Protein AF-A0A9E4J246-F1 (afdb_monomer)

Secondary structure (DSSP, 8-state):
--PPPGGGG---GGGSS--EE-SS---STTT-----TTTSSPPP---PPPPPHHHHHHHHHT-SSPEEE----GGGHHHHHHHHHHHHHHT--EEEEEE-PPPTT---GGGG--TTGGG--TTEEEEEE-HHHHHHHHHHHHHHHHTTPPPP--SPSSTTTTPEEEEEE-TTTTS-HHHHHHHHHHHHHTT--EEEEEE----HHHHHHHHHHHTTT-TTHHHHHHHS--PPP-HHHHHHHHHHTT-B---PPPPPPS---HHHHHHHHHHHHHHHHHHH-SS-HHHHHHHHHHHHHHT--HHHHHHTTGGGG-TT--HHHHHHHHHHHHHH---

Foldseek 3Di:
DDDPDPVVQDDALLQQFAPAEDPDADDQDPQAWFADSNPLATPDPDDDDDDDLVVLLVSLLVDQFEYEDEEHHLVCVVSVVSNQVSCVVSLHAYEYEFEQDAPDVHQASLVSPPPCPVVGDPRYAYEYTDPVVLQLVQLVVVVCVVVVHDDDLSHDFQRQAAHEYEQEFQAPGSLDLVSQQVSLLSCVRNNHQAYEYGYHPDDPVRQVVVCVSCCVSPVCSNCSSPPNDPDGRDVPSNVVSNVVSVHHHHDQGRHGDDDDDPQLRVLQVLLRVLSVVLVVDPPDSSLSSQVSSCSSPPSDSLLVCVVVVNLVVPPSNDPVNSVSSVVVCVVVVDD

Mean predicted aligned error: 10.57 Å

Sequence (335 aa):
MTTPGLREHVAEPANLWIRHSFSRWPVSGDDEVWCDLAAGGLPPSTAGSLPAAANAAEGVRSVTDVVYVPPLAADCMHLFRSIGEAAAEAGVPLLIQIVGTIPAGGSSLRELAAPGLADLPSNQVVAVDLLDTLVRHAAALREELRERRQPSLPFEPAPLQGVTVVWPLVSDWTDQPGLLEPAMARLAAAGTRRVVPRALQLDARERRLLAERLQSAWPEAFDALFHGDDSRPDHSAFWCAAEAAGLEHRLPRPLPALPLPSRLRRSRELAGHLIELGDAAATHGDVYYRAARFLDRNEVDIDAAAREGNLGVLPWLEDPARVAVEAWLAKHGGE

Radius of gyration: 20.69 Å; Cα contacts (8 Å, |Δi|>4): 520; chains: 1; bounding box: 50×44×59 Å

Structure (mmCIF, N/CA/C/O backbone):
data_AF-A0A9E4J246-F1
#
_entry.id   AF-A0A9E4J246-F1
#
loop_
_atom_site.group_PDB
_atom_site.id
_atom_site.type_symbol
_atom_site.label_atom_id
_atom_site.label_alt_id
_atom_site.label_comp_id
_atom_site.label_asym_id
_atom_site.label_entity_id
_atom_site.label_seq_id
_atom_site.pdbx_PDB_ins_code
_atom_site.Cartn_x
_atom_site.Cartn_y
_atom_site.Cartn_z
_atom_site.occupancy
_atom_site.B_iso_or_equiv
_atom_site.auth_seq_id
_atom_site.auth_comp_id
_atom_site.auth_asym_id
_atom_site.auth_atom_id
_atom_site.pdbx_PDB_model_num
ATOM 1 N N . MET A 1 1 ? -5.836 21.445 -23.776 1.00 27.86 1 MET A N 1
ATOM 2 C CA . MET A 1 1 ? -4.684 20.672 -23.271 1.00 27.86 1 MET A CA 1
ATOM 3 C C . MET A 1 1 ? -4.691 20.810 -21.761 1.00 27.86 1 MET A C 1
ATOM 5 O O . MET A 1 1 ? -4.282 21.841 -21.253 1.00 27.86 1 MET A O 1
ATOM 9 N N . THR A 1 2 ? -5.302 19.859 -21.061 1.00 26.84 2 THR A N 1
ATOM 10 C CA . THR A 1 2 ? -5.347 19.829 -19.595 1.00 26.84 2 THR A CA 1
ATOM 11 C C . THR A 1 2 ? -4.026 19.276 -19.085 1.00 26.84 2 THR A C 1
ATOM 13 O O . THR A 1 2 ? -3.690 18.127 -19.357 1.00 26.84 2 THR A O 1
ATOM 16 N N . THR A 1 3 ? -3.264 20.119 -18.400 1.00 24.48 3 THR A N 1
ATOM 17 C CA . THR A 1 3 ? -2.077 19.740 -17.634 1.00 24.48 3 THR A CA 1
ATOM 18 C C . THR A 1 3 ? -2.468 18.635 -16.641 1.00 24.48 3 THR A C 1
ATOM 20 O O . THR A 1 3 ? -3.477 18.811 -15.950 1.00 24.48 3 THR A O 1
ATOM 23 N N . PRO A 1 4 ? -1.740 17.506 -16.557 1.00 29.09 4 PRO A N 1
ATOM 24 C CA . PRO A 1 4 ? -1.983 16.517 -15.515 1.00 29.09 4 PRO A CA 1
ATOM 25 C C . PRO A 1 4 ? -1.795 17.196 -14.156 1.00 29.09 4 PRO A C 1
ATOM 27 O O . PRO A 1 4 ? -0.793 17.873 -13.917 1.00 29.09 4 PRO A O 1
ATOM 30 N N . GLY A 1 5 ? -2.808 17.111 -13.297 1.00 26.98 5 GLY A N 1
ATOM 31 C CA . GLY A 1 5 ? -2.776 17.740 -11.983 1.00 26.98 5 GLY A CA 1
ATOM 32 C C . GLY A 1 5 ? -1.753 17.061 -11.074 1.00 26.98 5 GLY A C 1
ATOM 33 O O . GLY A 1 5 ? -1.607 15.843 -11.092 1.00 26.98 5 GLY A O 1
ATOM 34 N N . LEU A 1 6 ? -1.107 17.854 -10.217 1.00 33.69 6 LEU A N 1
ATOM 35 C CA . LEU A 1 6 ? -0.111 17.495 -9.192 1.00 33.69 6 LEU A CA 1
ATOM 36 C C . LEU A 1 6 ? -0.408 16.270 -8.287 1.00 33.69 6 LEU A C 1
ATOM 38 O O . LEU A 1 6 ? 0.462 15.888 -7.505 1.00 33.69 6 LEU A O 1
ATOM 42 N N . ARG A 1 7 ? -1.583 15.631 -8.388 1.00 33.16 7 ARG A N 1
ATOM 43 C CA . ARG A 1 7 ? -1.875 14.318 -7.780 1.00 33.16 7 ARG A CA 1
ATOM 44 C C . ARG A 1 7 ? -0.985 13.196 -8.338 1.00 33.16 7 ARG A C 1
ATOM 46 O O . ARG A 1 7 ? -0.794 12.188 -7.675 1.00 33.16 7 ARG A O 1
ATOM 53 N N . GLU A 1 8 ? -0.386 13.380 -9.515 1.00 36.84 8 GLU A N 1
ATOM 54 C CA . GLU A 1 8 ? 0.470 12.382 -10.178 1.00 36.84 8 GLU A CA 1
ATOM 55 C C . GLU A 1 8 ? 1.927 12.326 -9.666 1.00 36.84 8 GLU A C 1
ATOM 57 O O . GLU A 1 8 ? 2.705 11.494 -10.135 1.00 36.84 8 GLU A O 1
ATOM 62 N N . HIS A 1 9 ? 2.303 13.177 -8.702 1.00 34.44 9 HIS A N 1
ATOM 63 C CA . HIS A 1 9 ? 3.696 13.370 -8.269 1.00 34.44 9 HIS A CA 1
ATOM 64 C C . HIS A 1 9 ? 4.013 12.916 -6.836 1.00 34.44 9 HIS A C 1
ATOM 66 O O . HIS A 1 9 ? 5.081 13.253 -6.328 1.00 34.44 9 HIS A O 1
ATOM 72 N N . VAL A 1 10 ? 3.125 12.175 -6.166 1.00 34.19 10 VAL A N 1
ATOM 73 C CA . VAL A 1 10 ? 3.389 11.714 -4.794 1.00 34.19 10 VAL A CA 1
ATOM 74 C C . VAL A 1 10 ? 3.943 10.290 -4.796 1.00 34.19 10 VAL A C 1
ATOM 76 O O . VAL A 1 10 ? 3.354 9.361 -5.347 1.00 34.19 10 VAL A O 1
ATOM 79 N N . ALA A 1 11 ? 5.117 10.179 -4.184 1.00 37.66 11 ALA A N 1
ATOM 80 C CA . ALA A 1 11 ? 5.776 8.969 -3.739 1.00 37.66 11 ALA A CA 1
ATOM 81 C C . ALA A 1 11 ? 4.873 8.178 -2.787 1.00 37.66 11 ALA A C 1
ATOM 83 O O . ALA A 1 11 ? 4.838 8.460 -1.596 1.00 37.66 11 ALA A O 1
ATOM 84 N N . GLU A 1 12 ? 4.128 7.203 -3.294 1.00 52.59 12 GLU A N 1
ATOM 85 C CA . GLU A 1 12 ? 3.483 6.220 -2.427 1.00 52.59 12 GLU A CA 1
ATOM 86 C C . GLU A 1 12 ? 4.000 4.831 -2.809 1.00 52.59 12 GLU A C 1
ATOM 88 O O . GLU A 1 12 ? 3.639 4.341 -3.884 1.00 52.59 12 GLU A O 1
ATOM 93 N N . PRO A 1 13 ? 4.834 4.189 -1.964 1.00 48.41 13 PRO A N 1
ATOM 94 C CA . PRO A 1 13 ? 5.494 2.922 -2.284 1.00 48.41 13 PRO A CA 1
ATOM 95 C C . PRO A 1 13 ? 4.519 1.814 -2.718 1.00 48.41 13 PRO A C 1
ATOM 97 O O . PRO A 1 13 ? 4.868 0.962 -3.533 1.00 48.41 13 PRO A O 1
ATOM 100 N N . ALA A 1 14 ? 3.273 1.850 -2.228 1.00 45.34 14 ALA A N 1
ATOM 101 C CA . ALA A 1 14 ? 2.233 0.873 -2.555 1.00 45.34 14 ALA A CA 1
ATOM 102 C C . ALA A 1 14 ? 1.627 1.040 -3.966 1.00 45.34 14 ALA A C 1
ATOM 104 O O . ALA A 1 14 ? 1.224 0.053 -4.574 1.00 45.34 14 ALA A O 1
ATOM 105 N N . ASN A 1 15 ? 1.612 2.255 -4.531 1.00 52.31 15 ASN A N 1
ATOM 106 C CA . ASN A 1 15 ? 0.992 2.519 -5.841 1.00 52.31 15 ASN A CA 1
ATOM 107 C C . ASN A 1 15 ? 1.905 2.194 -7.030 1.00 52.31 15 ASN A C 1
ATOM 109 O O . ASN A 1 15 ? 1.469 2.263 -8.180 1.00 52.31 15 ASN A O 1
ATOM 113 N N . LEU A 1 16 ? 3.192 1.931 -6.791 1.00 55.88 16 LEU A N 1
ATOM 114 C CA . LEU A 1 16 ? 4.190 2.010 -7.858 1.00 55.88 16 LEU A CA 1
ATOM 115 C C . LEU A 1 16 ? 4.311 0.734 -8.690 1.00 55.88 16 LEU A C 1
ATOM 117 O O . LEU A 1 16 ? 4.631 0.845 -9.869 1.00 55.88 16 LEU A O 1
ATOM 121 N N . TRP A 1 17 ? 3.978 -0.438 -8.138 1.00 64.94 17 TRP A N 1
ATOM 122 C CA . TRP A 1 17 ? 4.065 -1.704 -8.878 1.00 64.94 17 TRP A CA 1
ATOM 123 C C . TRP A 1 17 ? 2.737 -2.454 -9.054 1.00 64.94 17 TRP A C 1
ATOM 125 O O . TRP A 1 17 ? 2.702 -3.455 -9.773 1.00 64.94 17 TRP A O 1
ATOM 135 N N . ILE A 1 18 ? 1.625 -1.979 -8.479 1.00 68.69 18 ILE A N 1
ATOM 136 C CA . ILE A 1 18 ? 0.299 -2.557 -8.740 1.00 68.69 18 ILE A CA 1
ATOM 137 C C . ILE A 1 18 ? -0.166 -2.121 -10.138 1.00 68.69 18 ILE A C 1
ATOM 139 O O . ILE A 1 18 ? -0.795 -1.080 -10.318 1.00 68.69 18 ILE A O 1
ATOM 143 N N . ARG A 1 19 ? 0.182 -2.911 -11.159 1.00 67.19 19 ARG A N 1
ATOM 144 C CA . ARG A 1 19 ? -0.210 -2.654 -12.559 1.00 67.19 19 ARG A CA 1
ATOM 145 C C . ARG A 1 19 ? -1.553 -3.268 -12.916 1.00 67.19 19 ARG A C 1
ATOM 147 O O . ARG A 1 19 ? -2.299 -2.701 -13.712 1.00 67.19 19 ARG A O 1
ATOM 154 N N . HIS A 1 20 ? -1.835 -4.433 -12.347 1.00 72.06 20 HIS A N 1
ATOM 155 C CA . HIS A 1 20 ? -3.021 -5.210 -12.657 1.00 72.06 20 HIS A CA 1
ATOM 156 C C . HIS A 1 20 ? -3.878 -5.311 -11.404 1.00 72.06 20 HIS A C 1
ATOM 158 O O . HIS A 1 20 ? -3.592 -6.081 -10.491 1.00 72.06 20 HIS A O 1
ATOM 164 N N . SER A 1 21 ? -4.920 -4.487 -11.379 1.00 73.19 21 SER A N 1
ATOM 165 C CA . SER A 1 21 ? -5.991 -4.538 -10.392 1.00 73.19 21 SER A CA 1
ATOM 166 C C . SER A 1 21 ? -7.283 -4.944 -11.089 1.00 73.19 21 SER A C 1
ATOM 168 O O . SER A 1 21 ? -7.526 -4.591 -12.251 1.00 73.19 21 SER A O 1
ATOM 170 N N . PHE A 1 22 ? -8.132 -5.679 -10.385 1.00 67.62 22 PHE A N 1
ATOM 171 C CA . PHE A 1 22 ? -9.468 -5.969 -10.869 1.00 67.62 22 PHE A CA 1
ATOM 172 C C . PHE A 1 22 ? -10.327 -4.701 -10.795 1.00 67.62 22 PHE A C 1
ATOM 174 O O . PHE A 1 22 ? -10.732 -4.257 -9.729 1.00 67.62 22 PHE A O 1
ATOM 181 N N . SER A 1 23 ? -10.626 -4.125 -11.963 1.00 55.09 23 SER A N 1
ATOM 182 C CA . SER A 1 23 ? -11.354 -2.848 -12.117 1.00 55.09 23 SER A CA 1
ATOM 183 C C . SER A 1 23 ? -12.758 -2.783 -11.491 1.00 55.09 23 SER A C 1
ATOM 185 O O . SER A 1 23 ? -13.330 -1.697 -11.393 1.00 55.09 23 SER A O 1
ATOM 187 N N . ARG A 1 24 ? -13.345 -3.926 -11.118 1.00 59.38 24 ARG A N 1
ATOM 188 C CA . ARG A 1 24 ? -14.648 -4.038 -10.450 1.00 59.38 24 ARG A CA 1
ATOM 189 C C . ARG A 1 24 ? -14.592 -5.191 -9.466 1.00 59.38 24 ARG A C 1
ATOM 191 O O . ARG A 1 24 ? -14.354 -6.324 -9.879 1.00 59.38 24 ARG A O 1
ATOM 198 N N . TRP A 1 25 ? -14.842 -4.896 -8.199 1.00 60.78 25 TRP A N 1
ATOM 199 C CA . TRP A 1 25 ? -14.776 -5.864 -7.114 1.00 60.78 25 TRP A CA 1
ATOM 200 C C . TRP A 1 25 ? -16.011 -5.726 -6.221 1.00 60.78 25 TRP A C 1
ATOM 202 O O . TRP A 1 25 ? -16.515 -4.609 -6.077 1.00 60.78 25 TRP A O 1
ATOM 212 N N . PRO A 1 26 ? -16.541 -6.822 -5.654 1.00 54.91 26 PRO A N 1
ATOM 213 C CA . PRO A 1 26 ? -17.576 -6.721 -4.636 1.00 54.91 26 PRO A CA 1
ATOM 214 C C . PRO A 1 26 ? -16.969 -6.040 -3.404 1.00 54.91 26 PRO A C 1
ATOM 216 O O . PRO A 1 26 ? -15.890 -6.415 -2.947 1.00 54.91 26 PRO A O 1
ATOM 219 N N . VAL A 1 27 ? -17.646 -5.023 -2.879 1.00 54.69 27 VAL A N 1
ATOM 220 C CA . VAL A 1 27 ? -17.255 -4.415 -1.602 1.00 54.69 27 VAL A CA 1
ATOM 221 C C . VAL A 1 27 ? -17.477 -5.456 -0.498 1.00 54.69 27 VAL A C 1
ATOM 223 O O . VAL A 1 27 ? -18.445 -6.223 -0.558 1.00 54.69 27 VAL A O 1
ATOM 226 N N . SER A 1 28 ? -16.581 -5.522 0.488 1.00 53.94 28 SER A N 1
ATOM 227 C CA . SER A 1 28 ? -16.736 -6.382 1.662 1.00 53.94 28 SER A CA 1
ATOM 228 C C . SER A 1 28 ? -17.842 -5.837 2.575 1.00 53.94 28 SER A C 1
ATOM 230 O O . SER A 1 28 ? -17.591 -5.178 3.568 1.00 53.94 28 SER A O 1
ATOM 232 N N . GLY A 1 29 ? -19.104 -6.068 2.209 1.00 55.56 29 GLY A N 1
ATOM 233 C CA . GLY A 1 29 ? -20.252 -5.479 2.906 1.00 55.56 29 GLY A CA 1
ATOM 234 C C . GLY A 1 29 ? -20.296 -3.946 2.808 1.00 55.56 29 GLY A C 1
ATOM 235 O O . GLY A 1 29 ? -19.296 -3.271 2.591 1.00 55.56 29 GLY A O 1
ATOM 236 N N . ASP A 1 30 ? -21.478 -3.359 2.975 1.00 55.31 30 ASP A N 1
ATOM 237 C CA . ASP A 1 30 ? -21.633 -1.895 2.897 1.00 55.31 30 ASP A CA 1
ATOM 238 C C . ASP A 1 30 ? -21.036 -1.163 4.123 1.00 55.31 30 ASP A C 1
ATOM 240 O O . ASP A 1 30 ? -20.976 0.066 4.157 1.00 55.31 30 ASP A O 1
ATOM 244 N N . ASP A 1 31 ? -20.585 -1.922 5.126 1.00 57.34 31 ASP A N 1
ATOM 245 C CA . ASP A 1 31 ? -20.237 -1.446 6.465 1.00 57.34 31 ASP A CA 1
ATOM 246 C C . ASP A 1 31 ? -18.726 -1.451 6.779 1.00 57.34 31 ASP A C 1
ATOM 248 O O . ASP A 1 31 ? -18.322 -0.857 7.791 1.00 57.34 31 ASP A O 1
ATOM 252 N N . GLU A 1 32 ? -17.881 -2.097 5.966 1.00 64.56 32 GLU A N 1
ATOM 253 C CA . GLU A 1 32 ? -16.429 -2.146 6.189 1.00 64.56 32 GLU A CA 1
ATOM 254 C C . GLU A 1 32 ? -15.698 -1.053 5.403 1.00 64.56 32 GLU A C 1
ATOM 256 O O . GLU A 1 32 ? -15.853 -0.905 4.191 1.00 64.56 32 GLU A O 1
ATOM 261 N N . VAL A 1 33 ? -14.855 -0.290 6.103 1.00 71.12 33 VAL A N 1
ATOM 262 C CA . VAL A 1 33 ? -14.033 0.763 5.502 1.00 71.12 33 VAL A CA 1
ATOM 263 C C . VAL A 1 33 ? -12.593 0.272 5.408 1.00 71.12 33 VAL A C 1
ATOM 265 O O . VAL A 1 33 ? -11.948 0.015 6.425 1.00 71.12 33 VAL A O 1
ATOM 268 N N . TRP A 1 34 ? -12.089 0.165 4.182 1.00 75.94 34 TRP A N 1
ATOM 269 C CA . TRP A 1 34 ? -10.717 -0.232 3.865 1.00 75.94 34 TRP A CA 1
ATOM 270 C C . TRP A 1 34 ? -10.117 0.717 2.817 1.00 75.94 34 TRP A C 1
ATOM 272 O O . TRP A 1 34 ? -10.842 1.426 2.118 1.00 75.94 34 TRP A O 1
ATOM 282 N N . CYS A 1 35 ? -8.791 0.785 2.745 1.00 76.12 35 CYS A N 1
ATOM 283 C CA . CYS A 1 35 ? -8.059 1.616 1.797 1.00 76.12 35 CYS A CA 1
ATOM 284 C C . CYS A 1 35 ? -7.738 0.817 0.537 1.00 76.12 35 CYS A C 1
ATOM 286 O O . CYS A 1 35 ? -7.024 -0.177 0.603 1.00 76.12 35 CYS A O 1
ATOM 288 N N . ASP A 1 36 ? -8.168 1.274 -0.633 1.00 77.06 36 ASP A N 1
ATOM 289 C CA . ASP A 1 36 ? -7.720 0.671 -1.884 1.00 77.06 36 ASP A CA 1
ATOM 290 C C . ASP A 1 36 ? -6.207 0.895 -2.063 1.00 77.06 36 ASP A C 1
ATOM 292 O O . ASP A 1 36 ? -5.736 2.015 -2.287 1.00 77.06 36 ASP A O 1
ATOM 296 N N . LEU A 1 37 ? -5.411 -0.174 -1.946 1.00 75.69 37 LEU A N 1
ATOM 297 C CA . LEU A 1 37 ? -3.957 -0.098 -2.109 1.00 75.69 37 LEU A CA 1
ATOM 298 C C . LEU A 1 37 ? -3.541 0.249 -3.543 1.00 75.69 37 LEU A C 1
ATOM 300 O O . LEU A 1 37 ? -2.458 0.798 -3.730 1.00 75.69 37 LEU A O 1
ATOM 304 N N . ALA A 1 38 ? -4.386 -0.010 -4.542 1.00 74.00 38 ALA A N 1
ATOM 305 C CA . ALA A 1 38 ? -4.141 0.396 -5.920 1.00 74.00 38 ALA A CA 1
ATOM 306 C C . ALA A 1 38 ? -4.565 1.850 -6.184 1.00 74.00 38 ALA A C 1
ATOM 308 O O . ALA A 1 38 ? -3.877 2.560 -6.918 1.00 74.00 38 ALA A O 1
ATOM 309 N N . ALA A 1 39 ? -5.692 2.295 -5.616 1.00 72.88 39 ALA A N 1
ATOM 310 C CA . ALA A 1 39 ? -6.267 3.613 -5.914 1.00 72.88 39 ALA A CA 1
ATOM 311 C C . ALA A 1 39 ? -5.893 4.721 -4.913 1.00 72.88 39 ALA A C 1
ATOM 313 O O . ALA A 1 39 ? -5.909 5.896 -5.265 1.00 72.88 39 ALA A O 1
ATOM 314 N N . GLY A 1 40 ? -5.574 4.376 -3.668 1.00 72.12 40 GLY A N 1
ATOM 315 C CA . GLY A 1 40 ? -5.261 5.323 -2.586 1.00 72.12 40 GLY A CA 1
ATOM 316 C C . GLY A 1 40 ? -6.462 5.872 -1.844 1.00 72.12 40 GLY A C 1
ATOM 317 O O . GLY A 1 40 ? -6.288 6.451 -0.774 1.00 72.12 40 GLY A O 1
ATOM 318 N N . GLY A 1 41 ? -7.661 5.679 -2.380 1.00 76.06 41 GLY A N 1
ATOM 319 C CA . GLY A 1 41 ? -8.914 6.132 -1.789 1.00 76.06 41 GLY A CA 1
ATOM 320 C C . GLY A 1 41 ? -9.656 5.033 -1.038 1.00 76.06 41 GLY A C 1
ATOM 321 O O . GLY A 1 41 ? -9.111 3.967 -0.738 1.00 76.06 41 GLY A O 1
ATOM 322 N N . LEU A 1 42 ? -10.924 5.308 -0.749 1.00 76.50 42 LEU A N 1
ATOM 323 C CA . LEU A 1 42 ? -11.859 4.276 -0.317 1.00 76.50 42 LEU A CA 1
ATOM 324 C C . LEU A 1 42 ? -12.358 3.516 -1.553 1.00 76.50 42 LEU A C 1
ATOM 326 O O . LEU A 1 42 ? -12.347 4.061 -2.662 1.00 76.50 42 LEU A O 1
ATOM 330 N N . PRO A 1 43 ? -12.803 2.257 -1.411 1.00 72.69 43 PRO A N 1
ATOM 331 C CA . PRO A 1 43 ? -13.392 1.541 -2.529 1.00 72.69 43 PRO A CA 1
ATOM 332 C C . PRO A 1 43 ? -14.578 2.325 -3.107 1.00 72.69 43 PRO A C 1
ATOM 334 O O . PRO A 1 43 ? -15.416 2.845 -2.359 1.00 72.69 43 PRO A O 1
ATOM 337 N N . PRO A 1 44 ? -14.704 2.401 -4.441 1.00 61.75 44 PRO A N 1
ATOM 338 C CA . PRO A 1 44 ? -15.847 3.049 -5.049 1.00 61.75 44 PRO A CA 1
ATOM 339 C C . PRO A 1 44 ? -17.129 2.294 -4.675 1.00 61.75 44 PRO A C 1
ATOM 341 O O . PRO A 1 44 ? -17.238 1.086 -4.854 1.00 61.75 44 PRO A O 1
ATOM 344 N N . SER A 1 45 ? -18.149 3.040 -4.243 1.00 55.06 45 SER A N 1
ATOM 345 C CA . SER A 1 45 ? -19.505 2.558 -3.901 1.00 55.06 45 SER A CA 1
ATOM 346 C C . SER A 1 45 ? -20.281 1.936 -5.089 1.00 55.06 45 SER A C 1
ATOM 348 O O . SER A 1 45 ? -21.485 1.693 -5.013 1.00 55.06 45 SER A O 1
ATOM 350 N N . THR A 1 46 ? -19.635 1.697 -6.229 1.00 50.47 46 THR A N 1
ATOM 351 C CA . THR A 1 46 ? -20.289 1.161 -7.421 1.00 50.47 46 THR A CA 1
ATOM 352 C C . THR A 1 46 ? -20.530 -0.337 -7.307 1.00 50.47 46 THR A C 1
ATOM 354 O O . THR A 1 46 ? -19.589 -1.122 -7.382 1.00 50.47 46 THR A O 1
ATOM 357 N N . ALA A 1 47 ? -21.808 -0.721 -7.245 1.00 48.75 47 ALA A N 1
ATOM 358 C CA . ALA A 1 47 ? -22.263 -2.089 -7.466 1.00 48.75 47 ALA A CA 1
ATOM 359 C C . ALA A 1 47 ? -21.769 -2.601 -8.833 1.00 48.75 47 ALA A C 1
ATOM 361 O O . ALA A 1 47 ? -22.313 -2.264 -9.887 1.00 48.75 47 ALA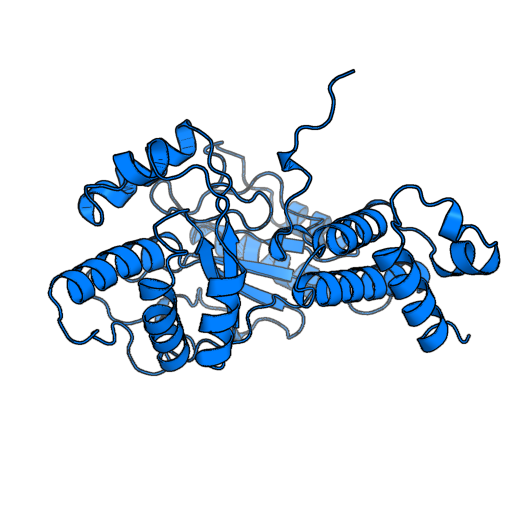 A O 1
ATOM 362 N N . GLY A 1 48 ? -20.697 -3.388 -8.820 1.00 53.59 48 GLY A N 1
ATOM 363 C CA . GLY A 1 48 ? -20.222 -4.148 -9.969 1.00 53.59 48 GLY A CA 1
ATOM 364 C C . GLY A 1 48 ? -20.751 -5.578 -9.914 1.00 53.59 48 GLY A C 1
ATOM 365 O O . GLY A 1 48 ? -20.906 -6.149 -8.839 1.00 53.59 48 GLY A O 1
ATOM 366 N N . SER A 1 49 ? -21.014 -6.184 -11.070 1.00 56.72 49 SER A N 1
ATOM 367 C CA . SER A 1 49 ? -21.251 -7.628 -11.137 1.00 56.72 49 SER A CA 1
ATOM 368 C C . SER A 1 49 ? -19.945 -8.381 -10.887 1.00 56.72 49 SER A C 1
ATOM 370 O O . SER A 1 49 ? -18.933 -8.051 -11.514 1.00 56.72 49 SER A O 1
ATOM 372 N N . LEU A 1 50 ? -19.986 -9.415 -10.045 1.00 61.06 50 LEU A N 1
ATOM 373 C CA . LEU A 1 50 ? -18.867 -10.339 -9.853 1.00 61.06 50 LEU A CA 1
ATOM 374 C C . LEU A 1 50 ? -18.388 -10.891 -11.205 1.00 61.06 50 LEU A C 1
ATOM 376 O O . LEU A 1 50 ? -19.220 -11.366 -11.988 1.00 61.06 50 LEU A O 1
ATOM 380 N N . PRO A 1 51 ? -17.076 -10.874 -11.504 1.00 65.06 51 PRO A N 1
ATOM 381 C CA . PRO A 1 51 ? -16.568 -11.684 -12.595 1.00 65.06 51 PRO A CA 1
ATOM 382 C C . PRO A 1 51 ? -16.772 -13.165 -12.251 1.00 65.06 51 PRO A C 1
ATOM 384 O O . PRO A 1 51 ? -16.577 -13.585 -11.111 1.00 65.06 51 PRO A O 1
ATOM 387 N N . ALA A 1 52 ? -17.146 -13.975 -13.242 1.00 68.62 52 ALA A N 1
ATOM 388 C CA . ALA A 1 52 ? -17.129 -15.424 -13.075 1.00 68.62 52 ALA A CA 1
ATOM 389 C C . ALA A 1 52 ? -15.700 -15.891 -12.737 1.00 68.62 52 ALA A C 1
ATOM 391 O O . ALA A 1 52 ? -14.738 -15.351 -13.287 1.00 68.62 52 ALA A O 1
ATOM 392 N N . ALA A 1 53 ? -15.561 -16.922 -11.895 1.00 67.12 53 ALA A N 1
ATOM 393 C CA . ALA A 1 53 ? -14.260 -17.468 -11.485 1.00 67.12 53 ALA A CA 1
ATOM 394 C C . ALA A 1 53 ? -13.339 -17.764 -12.682 1.00 67.12 53 ALA A C 1
ATOM 396 O O . ALA A 1 53 ? -12.169 -17.389 -12.679 1.00 67.12 53 ALA A O 1
ATOM 397 N N . ALA A 1 54 ? -13.903 -18.347 -13.746 1.00 67.94 54 ALA A N 1
ATOM 398 C CA . ALA A 1 54 ? -13.185 -18.633 -14.986 1.00 67.94 54 ALA A CA 1
ATOM 399 C C . ALA A 1 54 ? -12.601 -17.366 -15.638 1.00 67.94 54 ALA A C 1
ATOM 401 O O . ALA A 1 54 ? -11.443 -17.367 -16.044 1.00 67.94 54 ALA A O 1
ATOM 402 N N . ASN A 1 55 ? -13.362 -16.268 -15.665 1.00 76.94 55 ASN A N 1
ATOM 403 C CA . ASN A 1 55 ? -12.918 -15.000 -16.248 1.00 76.94 55 ASN A CA 1
ATOM 404 C C . ASN A 1 55 ? -11.821 -14.347 -15.395 1.00 76.94 55 ASN A C 1
ATOM 406 O O . ASN A 1 55 ? -10.885 -13.759 -15.933 1.00 76.94 55 ASN A O 1
ATOM 410 N N . ALA A 1 56 ? -11.926 -14.446 -14.065 1.00 73.75 56 ALA A N 1
ATOM 411 C CA . ALA A 1 56 ? -10.902 -13.933 -13.161 1.00 73.75 56 ALA A CA 1
ATOM 412 C C . ALA A 1 56 ? -9.585 -14.716 -13.306 1.00 73.75 56 ALA A C 1
ATOM 414 O O . ALA A 1 56 ? -8.524 -14.108 -13.429 1.00 73.75 56 ALA A O 1
ATOM 415 N N . ALA A 1 57 ? -9.658 -16.049 -13.374 1.00 78.19 57 ALA A N 1
ATOM 416 C CA . ALA A 1 57 ? -8.504 -16.918 -13.597 1.00 78.19 57 ALA A CA 1
ATOM 417 C C . ALA A 1 57 ? -7.842 -16.686 -14.969 1.00 78.19 57 ALA A C 1
ATOM 419 O O . ALA A 1 57 ? -6.617 -16.624 -15.063 1.00 78.19 57 ALA A O 1
ATOM 420 N N . GLU A 1 58 ? -8.632 -16.513 -16.033 1.00 79.81 58 GLU A N 1
ATOM 421 C CA . GLU A 1 58 ? -8.113 -16.188 -17.367 1.00 79.81 58 GLU A CA 1
ATOM 422 C C . GLU A 1 58 ? -7.421 -14.817 -17.389 1.00 79.81 58 GLU A C 1
ATOM 424 O O . GLU A 1 58 ? -6.324 -14.684 -17.934 1.00 79.81 58 GLU A O 1
ATOM 429 N N . GLY A 1 59 ? -8.003 -13.824 -16.706 1.00 78.25 59 GLY A N 1
ATOM 430 C CA . GLY A 1 59 ? -7.385 -12.516 -16.506 1.00 78.25 59 GLY A CA 1
ATOM 431 C C . GLY A 1 59 ? -6.003 -12.622 -15.860 1.00 78.25 59 GLY A C 1
ATOM 432 O O . GLY A 1 59 ? -5.050 -12.050 -16.382 1.00 78.25 59 GLY A O 1
ATOM 433 N N . VAL A 1 60 ? -5.859 -13.419 -14.796 1.00 80.50 60 VAL A N 1
ATOM 434 C CA . VAL A 1 60 ? -4.566 -13.658 -14.124 1.00 80.50 60 VAL A CA 1
ATOM 435 C C . VAL A 1 60 ? -3.546 -14.288 -15.070 1.00 80.50 60 VAL A C 1
ATOM 437 O O . VAL A 1 60 ? -2.414 -13.821 -15.142 1.00 80.50 60 VAL A O 1
ATOM 440 N N . ARG A 1 61 ? -3.941 -15.306 -15.843 1.00 79.81 61 ARG A N 1
ATOM 441 C CA . ARG A 1 61 ? -3.040 -15.996 -16.786 1.00 79.81 61 ARG A CA 1
ATOM 442 C C . ARG A 1 61 ? -2.548 -15.099 -17.926 1.00 79.81 61 ARG A C 1
ATOM 444 O O . ARG A 1 61 ? -1.517 -15.390 -18.523 1.00 79.81 61 ARG A O 1
ATOM 451 N N . SER A 1 62 ? -3.271 -14.023 -18.235 1.00 77.44 62 SER A N 1
ATOM 452 C CA . SER A 1 62 ? -2.857 -13.030 -19.236 1.00 77.44 62 SER A CA 1
ATOM 453 C C . SER A 1 62 ? -1.853 -11.998 -18.705 1.00 77.44 62 SER A C 1
ATOM 455 O O . SER A 1 62 ? -1.253 -11.254 -19.483 1.00 77.44 62 SER A O 1
ATOM 457 N N . VAL A 1 63 ? -1.665 -11.941 -17.384 1.00 78.25 63 VAL A N 1
ATOM 458 C CA . VAL A 1 63 ? -0.791 -10.978 -16.720 1.00 78.25 63 VAL A CA 1
ATOM 459 C C . VAL A 1 63 ? 0.617 -11.547 -16.598 1.00 78.25 63 VAL A C 1
ATOM 461 O O . VAL A 1 63 ? 0.819 -12.709 -16.269 1.00 78.25 63 VAL A O 1
ATOM 464 N N . THR A 1 64 ? 1.615 -10.700 -16.841 1.00 73.31 64 THR A N 1
ATOM 465 C CA . THR A 1 64 ? 3.031 -11.062 -16.689 1.00 73.31 64 THR A CA 1
ATOM 466 C C . THR A 1 64 ? 3.688 -10.395 -15.484 1.00 73.31 64 THR A C 1
ATOM 468 O O . THR A 1 64 ? 4.893 -10.534 -15.322 1.00 73.31 64 THR A O 1
ATOM 471 N N . ASP A 1 65 ? 2.954 -9.616 -14.689 1.00 77.50 65 ASP A N 1
ATOM 472 C CA . ASP A 1 65 ? 3.444 -8.818 -13.553 1.00 77.50 65 ASP A CA 1
ATOM 473 C C . ASP A 1 65 ? 2.675 -9.172 -12.270 1.00 77.50 65 ASP A C 1
ATOM 475 O O . ASP A 1 65 ? 1.994 -10.190 -12.230 1.00 77.50 65 ASP A O 1
ATOM 479 N N . VAL A 1 66 ? 2.758 -8.353 -11.222 1.00 77.50 66 VAL A N 1
ATOM 480 C CA . VAL A 1 66 ? 1.985 -8.581 -9.993 1.00 77.50 66 VAL A CA 1
ATOM 481 C C . VAL A 1 66 ? 0.495 -8.289 -10.184 1.00 77.50 66 VAL A C 1
ATOM 483 O O . VAL A 1 66 ? 0.119 -7.240 -10.719 1.00 77.50 66 VAL A O 1
ATOM 486 N N . VAL A 1 67 ? -0.351 -9.199 -9.698 1.00 78.94 67 VAL A N 1
ATOM 487 C CA . VAL A 1 67 ? -1.804 -9.002 -9.608 1.00 78.94 67 VAL A CA 1
ATOM 488 C C . VAL A 1 67 ? -2.175 -8.609 -8.183 1.00 78.94 67 VAL A C 1
ATOM 490 O O . VAL A 1 67 ? -1.797 -9.278 -7.222 1.00 78.94 67 VAL A O 1
ATOM 493 N N . TYR A 1 68 ? -2.934 -7.527 -8.049 1.00 80.19 68 TYR A N 1
ATOM 494 C CA . TYR A 1 68 ? -3.513 -7.096 -6.784 1.00 80.19 68 TYR A CA 1
ATOM 495 C C . TYR A 1 68 ? -4.943 -7.614 -6.639 1.00 80.19 68 TYR A C 1
ATOM 497 O O . TYR A 1 68 ? -5.775 -7.454 -7.537 1.00 80.19 68 TYR A O 1
ATOM 505 N N . VAL A 1 69 ? -5.211 -8.226 -5.489 1.00 77.69 69 VAL A N 1
ATOM 506 C CA . VAL A 1 69 ? -6.509 -8.774 -5.105 1.00 77.69 69 VAL A CA 1
ATOM 507 C C . VAL A 1 69 ? -7.004 -8.000 -3.878 1.00 77.69 69 VAL A C 1
ATOM 509 O O . VAL A 1 69 ? -6.444 -8.179 -2.791 1.00 77.69 69 VAL A O 1
ATOM 512 N N . PRO A 1 70 ? -8.025 -7.137 -4.032 1.00 75.44 70 PRO A N 1
ATOM 513 C CA . PRO A 1 70 ? -8.641 -6.459 -2.901 1.00 75.44 70 PRO A CA 1
ATOM 514 C C . PRO A 1 70 ? -9.437 -7.436 -2.020 1.00 75.44 70 PRO A C 1
ATOM 516 O O . PRO A 1 70 ? -9.744 -8.554 -2.460 1.00 75.44 70 PRO A O 1
ATOM 519 N N . PRO A 1 71 ? -9.818 -7.029 -0.795 1.00 75.56 71 PRO A N 1
ATOM 520 C CA . PRO A 1 71 ? -10.602 -7.875 0.096 1.00 75.56 71 PRO A CA 1
ATOM 521 C C . PRO A 1 71 ? -11.918 -8.351 -0.536 1.00 75.56 71 PRO A C 1
ATOM 523 O O . PRO A 1 71 ? -12.551 -7.625 -1.300 1.00 75.56 71 PRO A O 1
ATOM 526 N N . LEU A 1 72 ? -12.326 -9.583 -0.215 1.00 70.69 72 LEU A N 1
ATOM 527 C CA . LEU A 1 72 ? -13.542 -10.221 -0.725 1.00 70.69 72 LEU A CA 1
ATOM 528 C C . LEU A 1 72 ? -14.513 -10.539 0.410 1.00 70.69 72 LEU A C 1
ATOM 530 O O . LEU A 1 72 ? -14.104 -10.997 1.475 1.00 70.69 72 LEU A O 1
ATOM 534 N N . ALA A 1 73 ? -15.809 -10.373 0.140 1.00 69.38 73 ALA A N 1
ATOM 535 C CA . ALA A 1 73 ? -16.856 -10.895 1.008 1.00 69.38 73 ALA A CA 1
ATOM 536 C C . ALA A 1 73 ? -16.764 -12.431 1.124 1.00 69.38 73 ALA A C 1
ATOM 538 O O . ALA A 1 73 ? -16.299 -13.121 0.209 1.00 69.38 73 ALA A O 1
ATOM 539 N N . ALA A 1 74 ? -17.208 -12.975 2.260 1.00 69.12 74 ALA A N 1
ATOM 540 C CA . ALA A 1 74 ? -17.043 -14.393 2.593 1.00 69.12 74 ALA A CA 1
ATOM 541 C C . ALA A 1 74 ? -17.684 -15.349 1.563 1.00 69.12 74 ALA A C 1
ATOM 543 O O . ALA A 1 74 ? -17.164 -16.433 1.294 1.00 69.12 74 ALA A O 1
ATOM 544 N N . ASP A 1 75 ? -18.789 -14.941 0.942 1.00 68.12 75 ASP A N 1
ATOM 545 C CA . ASP A 1 75 ? -19.471 -15.670 -0.134 1.00 68.12 75 ASP A CA 1
ATOM 546 C C . ASP A 1 75 ? -18.647 -15.743 -1.437 1.00 68.12 75 ASP A C 1
ATOM 548 O O . ASP A 1 75 ? -18.778 -16.681 -2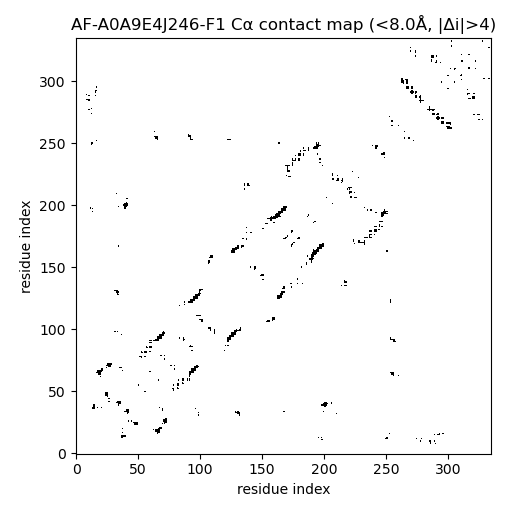.232 1.00 68.12 75 ASP A O 1
ATOM 552 N N . CYS A 1 76 ? -17.718 -14.809 -1.623 1.00 72.19 76 CYS A N 1
ATOM 553 C CA . CYS A 1 76 ? -16.834 -14.705 -2.776 1.00 72.19 76 CYS A CA 1
ATOM 554 C C . CYS A 1 76 ? -15.480 -15.411 -2.582 1.00 72.19 76 CYS A C 1
ATOM 556 O O . CYS A 1 76 ? -14.649 -15.396 -3.490 1.00 72.19 76 CYS A O 1
ATOM 558 N N . MET A 1 77 ? -15.247 -16.094 -1.455 1.00 73.81 77 MET A N 1
ATOM 559 C CA . MET A 1 77 ? -13.969 -16.772 -1.161 1.00 73.81 77 MET A CA 1
ATOM 560 C C . MET A 1 77 ? -13.560 -17.835 -2.195 1.00 73.81 77 MET A C 1
ATOM 562 O O . MET A 1 77 ? -12.377 -18.132 -2.362 1.00 73.81 77 MET A O 1
ATOM 566 N N . HIS A 1 78 ? -14.515 -18.398 -2.935 1.00 76.12 78 HIS A N 1
ATOM 567 C CA . HIS A 1 78 ? -14.227 -19.310 -4.043 1.00 76.12 78 HIS A CA 1
ATOM 568 C C . HIS A 1 78 ? -13.490 -18.615 -5.208 1.00 76.12 78 HIS A C 1
ATOM 570 O O . HIS A 1 78 ? -12.640 -19.236 -5.846 1.00 76.12 78 HIS A O 1
ATOM 576 N N . LEU A 1 79 ? -13.764 -17.325 -5.458 1.00 75.75 79 LEU A N 1
ATOM 577 C CA . LEU A 1 79 ? -13.050 -16.513 -6.450 1.00 75.75 79 LEU A CA 1
ATOM 578 C C . LEU A 1 79 ? -11.604 -16.291 -6.017 1.00 75.75 79 LEU A C 1
ATOM 580 O O . LEU A 1 79 ? -10.694 -16.471 -6.821 1.00 75.75 79 LEU A O 1
ATOM 584 N N . PHE A 1 80 ? -11.400 -15.975 -4.735 1.00 76.75 80 PHE A N 1
ATOM 585 C CA . PHE A 1 80 ? -10.071 -15.820 -4.150 1.00 76.75 80 PHE A CA 1
ATOM 586 C C . PHE A 1 80 ? -9.203 -17.060 -4.389 1.00 76.75 80 PHE A C 1
ATOM 588 O O . PHE A 1 80 ? -8.089 -16.960 -4.901 1.00 76.75 80 PHE A O 1
ATOM 595 N N . ARG A 1 81 ? -9.749 -18.246 -4.084 1.00 77.56 81 ARG A N 1
ATOM 596 C CA . ARG A 1 81 ? -9.061 -19.524 -4.301 1.00 77.56 81 ARG A CA 1
ATOM 597 C C . ARG A 1 81 ? -8.729 -19.747 -5.775 1.00 77.56 81 ARG A C 1
ATOM 599 O O . ARG A 1 81 ? -7.587 -20.055 -6.093 1.00 77.56 81 ARG A O 1
ATOM 606 N N . SER A 1 82 ? -9.697 -19.535 -6.667 1.00 81.81 82 SER A N 1
ATOM 607 C CA . SER A 1 82 ? -9.497 -19.706 -8.110 1.00 81.81 82 SER A CA 1
ATOM 608 C C . SER A 1 82 ? -8.409 -18.780 -8.670 1.00 81.81 82 SER A C 1
ATOM 610 O O . SER A 1 82 ? -7.656 -19.189 -9.550 1.00 81.81 82 SER A O 1
ATOM 612 N N . ILE A 1 83 ? -8.310 -17.546 -8.165 1.00 80.88 83 ILE A N 1
ATOM 613 C CA . ILE A 1 83 ? -7.264 -16.581 -8.535 1.00 80.88 83 ILE A CA 1
ATOM 614 C C . ILE A 1 83 ? -5.905 -17.027 -7.997 1.00 80.88 83 ILE A C 1
ATOM 616 O O . ILE A 1 83 ? -4.927 -17.010 -8.740 1.00 80.88 83 ILE A O 1
ATOM 620 N N . GLY A 1 84 ? -5.854 -17.462 -6.734 1.00 79.94 84 GLY A N 1
ATOM 621 C CA . GLY A 1 84 ? -4.650 -18.001 -6.101 1.00 79.94 84 GLY A CA 1
ATOM 622 C C . GLY A 1 84 ? -4.064 -19.190 -6.861 1.00 79.94 84 GLY A C 1
ATOM 623 O O . GLY A 1 84 ? -2.868 -19.209 -7.147 1.00 79.94 84 GLY A O 1
ATOM 624 N N . GLU A 1 85 ? -4.913 -20.146 -7.241 1.00 82.56 85 GLU A N 1
ATOM 625 C CA . GLU A 1 85 ? -4.532 -21.326 -8.025 1.00 82.56 85 GLU A CA 1
ATOM 626 C C . GLU A 1 85 ? -4.019 -20.940 -9.420 1.00 82.56 85 GLU A C 1
ATOM 628 O O . GLU A 1 85 ? -2.940 -21.377 -9.823 1.00 82.56 85 GLU A O 1
ATOM 633 N N . ALA A 1 86 ? -4.738 -20.067 -10.134 1.00 83.75 86 ALA A N 1
ATOM 634 C CA . ALA A 1 86 ? -4.334 -19.611 -11.463 1.00 83.75 86 ALA A CA 1
ATOM 635 C C . ALA A 1 86 ? -3.006 -18.837 -11.439 1.00 83.75 86 ALA A C 1
ATOM 637 O O . ALA A 1 86 ? -2.178 -19.003 -12.333 1.00 83.75 86 ALA A O 1
ATOM 638 N N . ALA A 1 87 ? -2.789 -18.012 -10.413 1.00 81.44 87 ALA A N 1
ATOM 639 C CA . ALA A 1 87 ? -1.553 -17.260 -10.243 1.00 81.44 87 ALA A CA 1
ATOM 640 C C . ALA A 1 87 ? -0.368 -18.185 -9.948 1.00 81.44 87 ALA A C 1
ATOM 642 O O . ALA A 1 87 ? 0.698 -18.031 -10.540 1.00 81.44 87 ALA A O 1
ATOM 643 N N . ALA A 1 88 ? -0.565 -19.182 -9.081 1.00 81.81 88 ALA A N 1
ATOM 644 C CA . ALA A 1 88 ? 0.451 -20.183 -8.778 1.00 81.81 88 ALA A CA 1
ATOM 645 C C . ALA A 1 88 ? 0.839 -21.001 -10.022 1.00 81.81 88 ALA A C 1
ATOM 647 O O . ALA A 1 88 ? 2.027 -21.162 -10.294 1.00 81.81 88 ALA A O 1
ATOM 648 N N . GLU A 1 89 ? -0.145 -21.454 -10.806 1.00 84.50 89 GLU A N 1
ATOM 649 C CA . GLU A 1 89 ? 0.076 -22.172 -12.069 1.00 84.50 89 GLU A CA 1
ATOM 650 C C . GLU A 1 89 ? 0.835 -21.314 -13.092 1.00 84.50 89 GLU A C 1
ATOM 652 O O . GLU A 1 89 ? 1.750 -21.797 -13.756 1.00 84.50 89 GLU A O 1
ATOM 657 N N . ALA A 1 90 ? 0.485 -20.030 -13.194 1.00 80.50 90 ALA A N 1
ATOM 658 C CA . ALA A 1 90 ? 1.111 -19.095 -14.124 1.00 80.50 90 ALA A CA 1
ATOM 659 C C . ALA A 1 90 ? 2.460 -18.534 -13.629 1.00 80.50 90 ALA A C 1
ATOM 661 O O . ALA A 1 90 ? 3.117 -17.800 -14.365 1.00 80.50 90 ALA A O 1
ATOM 662 N N . GLY A 1 91 ? 2.877 -18.827 -12.390 1.00 79.25 91 GLY A N 1
ATOM 663 C CA . GLY A 1 91 ? 4.059 -18.207 -11.780 1.00 79.25 91 GLY A CA 1
ATOM 664 C C . GLY A 1 91 ? 3.906 -16.698 -11.533 1.00 79.25 91 GLY A C 1
ATOM 665 O O . GLY A 1 91 ? 4.900 -15.986 -11.368 1.00 79.25 91 GLY A O 1
ATOM 666 N N . VAL A 1 92 ? 2.667 -16.209 -11.512 1.00 80.62 92 VAL A N 1
ATOM 667 C CA . VAL A 1 92 ? 2.304 -14.805 -11.322 1.00 80.62 92 VAL A CA 1
ATOM 668 C C . VAL A 1 92 ? 2.239 -14.506 -9.821 1.00 80.62 92 VAL A C 1
ATOM 670 O O . VAL A 1 92 ? 1.580 -15.235 -9.077 1.00 80.62 92 VAL A O 1
ATOM 673 N N . PRO A 1 93 ? 2.926 -13.465 -9.331 1.00 79.81 93 PRO A N 1
ATOM 674 C CA . PRO A 1 93 ? 2.877 -13.102 -7.928 1.00 79.81 93 PRO A CA 1
ATOM 675 C C . PRO A 1 93 ? 1.573 -12.367 -7.609 1.00 79.81 93 PRO A C 1
ATOM 677 O O . PRO A 1 93 ? 1.044 -11.618 -8.436 1.00 79.81 93 PRO A O 1
ATOM 680 N N . LEU A 1 94 ? 1.082 -12.555 -6.383 1.00 77.69 94 LEU A N 1
ATOM 681 C CA . LEU A 1 94 ? -0.119 -11.886 -5.885 1.00 77.69 94 LEU A CA 1
ATOM 682 C C . LEU A 1 94 ? 0.216 -10.928 -4.745 1.00 77.69 94 LEU A C 1
ATOM 684 O O . LEU A 1 94 ? 0.953 -11.294 -3.831 1.00 77.69 94 LEU A O 1
ATOM 688 N N . LEU A 1 95 ? -0.379 -9.736 -4.774 1.00 78.19 95 LEU A N 1
ATOM 689 C CA . LEU A 1 95 ? -0.576 -8.900 -3.594 1.00 78.19 95 LEU A CA 1
ATOM 690 C C . LEU A 1 95 ? -2.021 -9.051 -3.145 1.00 78.19 95 LEU A C 1
ATOM 692 O O . LEU A 1 95 ? -2.941 -8.663 -3.859 1.00 78.19 95 LEU A O 1
ATOM 696 N N . ILE A 1 96 ? -2.212 -9.593 -1.957 1.00 74.94 96 ILE A N 1
ATOM 697 C CA . ILE A 1 96 ? -3.529 -9.819 -1.382 1.00 74.94 96 ILE A CA 1
ATOM 698 C C . ILE A 1 96 ? -3.738 -8.831 -0.257 1.00 74.94 96 ILE A C 1
ATOM 700 O O . ILE A 1 96 ? -2.898 -8.734 0.636 1.00 74.94 96 ILE A O 1
ATOM 704 N N . GLN A 1 97 ? -4.878 -8.154 -0.276 1.00 77.19 97 GLN A N 1
ATOM 705 C CA . GLN A 1 97 ? -5.320 -7.336 0.836 1.00 77.19 97 GLN A CA 1
ATOM 706 C C . GLN A 1 97 ? -6.468 -7.996 1.591 1.00 77.19 97 GLN A C 1
ATOM 708 O O . GLN A 1 97 ? -7.371 -8.577 0.992 1.00 77.19 97 GLN A O 1
ATOM 713 N N . ILE A 1 98 ? -6.434 -7.894 2.917 1.00 72.50 98 ILE A N 1
ATOM 714 C CA . ILE A 1 98 ? -7.424 -8.497 3.816 1.00 72.50 98 ILE A CA 1
ATOM 715 C C . ILE A 1 98 ? -7.911 -7.434 4.790 1.00 72.50 98 ILE A C 1
ATOM 717 O O . ILE A 1 98 ? -7.081 -6.720 5.349 1.00 72.50 98 ILE A O 1
ATOM 721 N N . VAL A 1 99 ? -9.227 -7.339 5.009 1.00 71.69 99 VAL A N 1
ATOM 722 C CA . VAL A 1 99 ? -9.778 -6.422 6.017 1.00 71.69 99 VAL A CA 1
ATOM 723 C C . VAL A 1 99 ? -9.617 -7.012 7.408 1.00 71.69 99 VAL A C 1
ATOM 725 O O . VAL A 1 99 ? -10.130 -8.078 7.723 1.00 71.69 99 VAL A O 1
ATOM 728 N N . GLY A 1 100 ? -8.904 -6.247 8.219 1.00 65.06 100 GLY A N 1
ATOM 729 C CA . GLY A 1 100 ? -8.579 -6.382 9.619 1.00 65.06 100 GLY A CA 1
ATOM 730 C C . GLY A 1 100 ? -9.683 -5.999 10.609 1.00 65.06 100 GLY A C 1
ATOM 731 O O . GLY A 1 100 ? -9.593 -4.906 11.165 1.00 65.06 100 GLY A O 1
ATOM 732 N N . THR A 1 101 ? -10.697 -6.826 10.889 1.00 58.81 101 THR A N 1
ATOM 733 C CA . THR A 1 101 ? -11.692 -6.505 11.935 1.00 58.81 101 THR A CA 1
ATOM 734 C C . THR A 1 101 ? -11.342 -7.115 13.293 1.00 58.81 101 THR A C 1
ATOM 736 O O . THR A 1 101 ? -11.139 -8.323 13.398 1.00 58.81 101 THR A O 1
ATOM 739 N N . ILE A 1 102 ? -11.349 -6.298 14.351 1.00 53.25 102 ILE A N 1
ATOM 740 C CA . ILE A 1 102 ? -11.393 -6.774 15.743 1.00 53.25 102 ILE A CA 1
ATOM 741 C C . ILE A 1 102 ? -12.843 -6.652 16.222 1.00 53.25 102 ILE A C 1
ATOM 743 O O . ILE A 1 102 ? -13.365 -5.534 16.246 1.00 53.25 102 ILE A O 1
ATOM 747 N N . PRO A 1 103 ? -13.515 -7.755 16.599 1.00 50.44 103 PRO A N 1
ATOM 748 C CA . PRO A 1 103 ? -14.872 -7.692 17.128 1.00 50.44 103 PRO A CA 1
ATOM 749 C C . PRO A 1 103 ? -14.950 -6.782 18.360 1.00 50.44 103 PRO A C 1
ATOM 751 O O . PRO A 1 103 ? -14.022 -6.736 19.170 1.00 50.44 103 PRO A O 1
ATOM 754 N N . ALA A 1 104 ? -16.077 -6.092 18.549 1.00 43.75 104 ALA A N 1
ATOM 755 C CA . ALA A 1 104 ? -16.305 -5.280 19.742 1.00 43.75 104 ALA A CA 1
ATOM 756 C C . ALA A 1 104 ? -16.200 -6.150 21.013 1.00 43.75 104 ALA A C 1
ATOM 758 O O . ALA A 1 104 ? -17.029 -7.028 21.242 1.00 43.75 104 ALA A O 1
ATOM 759 N N . GLY A 1 105 ? -15.165 -5.914 21.828 1.00 43.69 105 GLY A N 1
ATOM 760 C CA . GLY A 1 105 ? -14.878 -6.690 23.043 1.00 43.69 105 GLY A CA 1
ATOM 761 C C . GLY A 1 105 ? -14.014 -7.944 22.843 1.00 43.69 105 GLY A C 1
ATOM 762 O O . GLY A 1 105 ? -13.770 -8.657 23.814 1.00 43.69 105 GLY A O 1
ATOM 763 N N . GLY A 1 106 ? -13.543 -8.216 21.622 1.00 41.28 106 GLY A N 1
ATOM 764 C CA . GLY A 1 106 ? -12.574 -9.272 21.320 1.00 41.28 106 GLY A CA 1
ATOM 765 C C . GLY A 1 106 ? -11.126 -8.770 21.348 1.00 41.28 106 GLY A C 1
ATOM 766 O O . GLY A 1 106 ? -10.861 -7.593 21.124 1.00 41.28 106 GLY A O 1
ATOM 767 N N . SER A 1 107 ? -10.180 -9.672 21.614 1.00 41.75 107 SER A N 1
ATOM 768 C CA . SER A 1 107 ? -8.737 -9.389 21.719 1.00 41.75 107 SER A CA 1
ATOM 769 C C . SER A 1 107 ? -7.905 -9.948 20.558 1.00 41.75 107 SER A C 1
ATOM 771 O O . SER A 1 107 ? -6.687 -9.754 20.522 1.00 41.75 107 SER A O 1
ATOM 773 N N . SER A 1 108 ? -8.522 -10.677 19.618 1.00 46.97 108 SER A N 1
ATOM 774 C CA . SER A 1 108 ? -7.778 -11.540 18.702 1.00 46.97 108 SER A CA 1
ATOM 775 C C . SER A 1 108 ? -7.985 -11.206 17.231 1.00 46.97 108 SER A C 1
ATOM 777 O O . SER A 1 108 ? -9.033 -11.458 16.649 1.00 46.97 108 SER A O 1
ATOM 779 N N . LEU A 1 109 ? -6.901 -10.750 16.609 1.00 50.97 109 LEU A N 1
ATOM 780 C CA . LEU A 1 109 ? -6.716 -10.710 15.159 1.00 50.97 109 LEU A CA 1
ATOM 781 C C . LEU A 1 109 ? -6.534 -12.124 14.566 1.00 50.97 109 LEU A C 1
ATOM 783 O O . LEU A 1 109 ? -6.418 -12.258 13.356 1.00 50.97 109 LEU A O 1
ATOM 787 N N . ARG A 1 110 ? -6.524 -13.198 15.379 1.00 43.47 110 ARG A N 1
ATOM 788 C CA . ARG A 1 110 ? -6.377 -14.587 14.892 1.00 43.47 110 ARG A CA 1
ATOM 789 C C . ARG A 1 110 ? -7.509 -15.029 13.965 1.00 43.47 110 ARG A C 1
ATOM 791 O O . ARG A 1 110 ? -7.295 -15.916 13.147 1.00 43.47 110 ARG A O 1
ATOM 798 N N . GLU A 1 111 ? -8.682 -14.411 14.074 1.00 47.19 111 GLU A N 1
ATOM 799 C CA . GLU A 1 111 ? -9.824 -14.673 13.189 1.00 47.19 111 GLU A CA 1
ATOM 800 C C . GLU A 1 111 ? -9.682 -14.001 11.813 1.00 47.19 111 GLU A C 1
ATOM 802 O O . GLU A 1 111 ? -10.448 -14.316 10.908 1.00 47.19 111 GLU A O 1
ATOM 807 N N . LEU A 1 112 ? -8.662 -13.151 11.603 1.00 48.03 112 LEU A N 1
ATOM 808 C CA . LEU A 1 112 ? -8.379 -12.554 10.290 1.00 48.03 112 LEU A CA 1
ATOM 809 C C . LEU A 1 112 ? -7.917 -13.533 9.229 1.00 48.03 112 LEU A C 1
ATOM 811 O O . LEU A 1 112 ? -7.853 -13.200 8.043 1.00 48.03 112 LEU A O 1
ATOM 815 N N . ALA A 1 113 ? -7.608 -14.751 9.650 1.00 42.06 113 ALA A N 1
ATOM 816 C CA . ALA A 1 113 ? -7.492 -15.846 8.732 1.00 42.06 113 ALA A CA 1
ATOM 817 C C . ALA A 1 113 ? -8.884 -16.217 8.221 1.00 42.06 113 ALA A C 1
ATOM 819 O O . ALA A 1 113 ? -9.556 -17.090 8.769 1.00 42.06 113 ALA A O 1
ATOM 820 N N . ALA A 1 114 ? -9.261 -15.637 7.079 1.00 43.97 114 ALA A N 1
ATOM 821 C CA . ALA A 1 114 ? -10.031 -16.412 6.123 1.00 43.97 114 ALA A CA 1
ATOM 822 C C . ALA A 1 114 ? -9.360 -17.804 6.034 1.00 43.97 114 ALA A C 1
ATOM 824 O O . ALA A 1 114 ? -8.142 -17.873 5.810 1.00 43.97 114 ALA A O 1
ATOM 825 N N . PRO A 1 115 ? -10.081 -18.909 6.296 1.00 41.59 115 PRO A N 1
ATOM 826 C CA . PRO A 1 115 ? -9.480 -20.235 6.277 1.00 41.59 115 PRO A CA 1
ATOM 827 C C . PRO A 1 115 ? -8.804 -20.466 4.915 1.00 41.59 115 PRO A C 1
ATOM 829 O O . PRO A 1 115 ? -9.468 -20.425 3.879 1.00 41.59 115 PRO A O 1
ATOM 832 N N . GLY A 1 116 ? -7.478 -20.657 4.922 1.00 47.03 116 GLY A N 1
ATOM 833 C CA . GLY A 1 116 ? -6.663 -20.884 3.719 1.00 47.03 116 GLY A CA 1
ATOM 834 C C . GLY A 1 116 ? -5.454 -19.958 3.523 1.00 47.03 116 GLY A C 1
ATOM 835 O O . GLY A 1 116 ? -4.646 -20.240 2.647 1.00 47.03 116 GLY A O 1
ATOM 836 N N . LEU A 1 117 ? -5.267 -18.901 4.331 1.00 50.25 117 LEU A N 1
ATOM 837 C CA . LEU A 1 117 ? -4.067 -18.037 4.254 1.00 50.25 117 LEU A CA 1
ATOM 838 C C . LEU A 1 117 ? -2.751 -18.780 4.536 1.00 50.25 117 LEU A C 1
ATOM 840 O O . LEU A 1 117 ? -1.733 -18.497 3.913 1.00 50.25 117 LEU A O 1
ATOM 844 N N . ALA A 1 118 ? -2.779 -19.728 5.475 1.00 48.44 118 ALA A N 1
ATOM 845 C CA . ALA A 1 118 ? -1.620 -20.548 5.832 1.00 48.44 118 ALA A CA 1
ATOM 846 C C . ALA A 1 118 ? -1.227 -21.551 4.729 1.00 48.44 118 ALA A C 1
ATOM 848 O O . ALA A 1 118 ? -0.102 -22.044 4.736 1.00 48.44 118 ALA A O 1
ATOM 849 N N . ASP A 1 119 ? -2.132 -21.815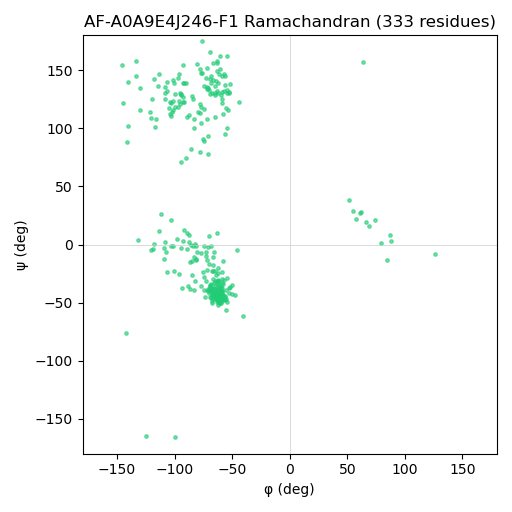 3.782 1.00 49.53 119 ASP A N 1
ATOM 850 C CA . ASP A 1 119 ? -1.929 -22.732 2.657 1.00 49.53 119 ASP A CA 1
ATOM 851 C C . ASP A 1 119 ? -1.517 -21.993 1.370 1.00 49.53 119 ASP A C 1
ATOM 853 O O . ASP A 1 119 ? -1.407 -22.604 0.304 1.00 49.53 119 ASP A O 1
ATOM 857 N N . LEU A 1 120 ? -1.305 -20.671 1.437 1.00 52.69 120 LEU A N 1
ATOM 858 C CA . LEU A 1 120 ? -0.937 -19.883 0.267 1.00 52.69 120 LEU A CA 1
ATOM 859 C C . LEU A 1 120 ? 0.534 -20.115 -0.129 1.00 52.69 120 LEU A C 1
ATOM 861 O O . LEU A 1 120 ? 1.418 -20.138 0.730 1.00 52.69 120 LEU A O 1
ATOM 865 N N . PRO A 1 121 ? 0.827 -20.273 -1.432 1.00 52.97 121 PRO A N 1
ATOM 866 C CA . PRO A 1 121 ? 2.185 -20.479 -1.925 1.00 52.97 121 PRO A CA 1
ATOM 867 C C . PRO A 1 121 ? 3.109 -19.277 -1.654 1.00 52.97 121 PRO A C 1
ATOM 869 O O . PRO A 1 121 ? 2.679 -18.132 -1.530 1.00 52.97 121 PRO A O 1
ATOM 872 N N . SER A 1 122 ? 4.420 -19.538 -1.599 1.00 57.12 122 SER A N 1
ATOM 873 C CA . SER A 1 122 ? 5.469 -18.586 -1.185 1.00 57.12 122 SER A CA 1
ATOM 874 C C . SER A 1 122 ? 5.671 -17.370 -2.101 1.00 57.12 122 SER A C 1
ATOM 876 O O . SER A 1 122 ? 6.441 -16.473 -1.762 1.00 57.12 122 SER A O 1
ATOM 878 N N . ASN A 1 123 ? 5.001 -17.323 -3.253 1.00 58.72 123 ASN A N 1
ATOM 879 C CA . ASN A 1 123 ? 5.039 -16.216 -4.210 1.00 58.72 123 ASN A CA 1
ATOM 880 C C . ASN A 1 123 ? 3.967 -15.138 -3.947 1.00 58.72 123 ASN A C 1
ATOM 882 O O . ASN A 1 123 ? 3.763 -14.265 -4.793 1.00 58.72 123 ASN A O 1
ATOM 886 N N . GLN A 1 124 ? 3.273 -15.197 -2.807 1.00 69.31 124 GLN A N 1
ATOM 887 C CA . GLN A 1 124 ? 2.205 -14.267 -2.448 1.00 69.31 124 GLN A CA 1
ATOM 888 C C . GLN A 1 124 ? 2.632 -13.316 -1.323 1.00 69.31 124 GLN A C 1
ATOM 890 O O . GLN A 1 124 ? 3.218 -13.722 -0.320 1.00 69.31 124 GLN A O 1
ATOM 895 N N . VAL A 1 125 ? 2.317 -12.032 -1.488 1.00 69.25 125 VAL A N 1
ATOM 896 C CA . VAL A 1 125 ? 2.480 -10.991 -0.471 1.00 69.25 125 VAL A CA 1
ATOM 897 C C . VAL A 1 125 ? 1.104 -10.691 0.108 1.00 69.25 125 VAL A C 1
ATOM 899 O O . VAL A 1 125 ? 0.197 -10.300 -0.620 1.00 69.25 125 VAL A O 1
ATOM 902 N N . VAL A 1 126 ? 0.946 -10.860 1.419 1.00 69.56 126 VAL A N 1
ATOM 903 C CA . VAL A 1 126 ? -0.301 -10.543 2.125 1.00 69.56 126 VAL A CA 1
ATOM 904 C C . VAL A 1 126 ? -0.124 -9.239 2.896 1.00 69.56 126 VAL A C 1
ATOM 906 O O . VAL A 1 126 ? 0.766 -9.126 3.742 1.00 69.56 126 VAL A O 1
ATOM 909 N N . ALA A 1 127 ? -0.987 -8.273 2.605 1.00 70.19 127 ALA A N 1
ATOM 910 C CA . ALA A 1 127 ? -1.154 -7.033 3.339 1.00 70.19 127 ALA A CA 1
ATOM 911 C C . ALA A 1 127 ? -2.479 -7.084 4.110 1.00 70.19 127 ALA A C 1
ATOM 913 O O . ALA A 1 127 ? -3.543 -7.323 3.547 1.00 70.19 127 ALA A O 1
ATOM 914 N N . VAL A 1 128 ? -2.422 -6.861 5.416 1.00 67.19 128 VAL A N 1
ATOM 915 C CA . VAL A 1 128 ? -3.616 -6.743 6.247 1.00 67.19 128 VAL A CA 1
ATOM 916 C C . VAL A 1 128 ? -3.909 -5.264 6.417 1.00 67.19 128 VAL A C 1
ATOM 918 O O . VAL A 1 128 ? -3.094 -4.499 6.940 1.00 67.19 128 VAL A O 1
ATOM 921 N N . ASP A 1 129 ? -5.077 -4.869 5.939 1.00 67.94 129 ASP A N 1
ATOM 922 C CA . ASP A 1 129 ? -5.596 -3.529 6.092 1.00 67.94 129 ASP A CA 1
ATOM 923 C C . ASP A 1 129 ? -6.401 -3.448 7.377 1.00 67.94 129 ASP A C 1
ATOM 925 O O . ASP A 1 129 ? -7.481 -4.018 7.502 1.00 67.94 129 ASP A O 1
ATOM 929 N N . LEU A 1 130 ? -5.845 -2.736 8.343 1.00 64.25 130 LEU A N 1
ATOM 930 C CA . LEU A 1 130 ? -6.486 -2.490 9.618 1.00 64.25 130 LEU A CA 1
ATOM 931 C C . LEU A 1 130 ? -7.060 -1.067 9.673 1.00 64.25 130 LEU A C 1
ATOM 933 O O . LEU A 1 130 ? -7.241 -0.591 10.777 1.00 64.25 130 LEU A O 1
ATOM 937 N N . LEU A 1 131 ? -7.326 -0.374 8.556 1.00 69.25 131 LEU A N 1
ATOM 938 C CA . LEU A 1 131 ? -7.733 1.041 8.494 1.00 69.25 131 LEU A CA 1
ATOM 939 C C . LEU A 1 131 ? -8.732 1.408 9.590 1.00 69.25 131 LEU A C 1
ATOM 941 O O . LEU A 1 131 ? -8.408 2.216 10.455 1.00 69.25 131 LEU A O 1
ATOM 945 N N . ASP A 1 132 ? -9.902 0.774 9.602 1.00 68.56 132 ASP A N 1
ATOM 946 C CA . ASP A 1 132 ? -10.943 1.033 10.597 1.00 68.56 132 ASP A CA 1
ATOM 947 C C . ASP A 1 132 ? -10.471 0.743 12.039 1.00 68.56 132 ASP A C 1
ATOM 949 O O . ASP A 1 132 ? -10.667 1.547 12.953 1.00 68.56 132 ASP A O 1
ATOM 953 N N . THR A 1 133 ? -9.760 -0.366 12.246 1.00 67.81 133 THR A N 1
ATOM 954 C CA . THR A 1 133 ? -9.211 -0.766 13.549 1.00 67.81 133 THR A CA 1
ATOM 955 C C . THR A 1 133 ? -8.116 0.190 14.047 1.00 67.81 133 THR A C 1
ATOM 957 O O . THR A 1 133 ? -8.146 0.600 15.209 1.00 67.81 133 THR A O 1
ATOM 960 N N . LEU A 1 134 ? -7.155 0.560 13.198 1.00 66.62 134 LEU A N 1
ATOM 961 C CA . LEU A 1 134 ? -6.011 1.427 13.494 1.00 66.62 134 LEU A CA 1
ATOM 962 C C . LEU A 1 134 ? -6.455 2.850 13.758 1.00 66.62 134 LEU A C 1
ATOM 964 O O . LEU A 1 134 ? -5.931 3.487 14.659 1.00 66.62 134 LEU A O 1
ATOM 968 N N . VAL A 1 135 ? -7.456 3.319 13.028 1.00 68.75 135 VAL A N 1
ATOM 969 C CA . VAL A 1 135 ? -8.112 4.594 13.277 1.00 68.75 135 VAL A CA 1
ATOM 970 C C . VAL A 1 135 ? -8.735 4.638 14.676 1.00 68.75 135 VAL A C 1
ATOM 972 O O . VAL A 1 135 ? -8.478 5.571 15.439 1.00 68.75 135 VAL A O 1
ATOM 975 N N . ARG A 1 136 ? -9.526 3.624 15.053 1.00 69.75 136 ARG A N 1
ATOM 976 C CA . ARG A 1 136 ? -10.128 3.559 16.398 1.00 69.75 136 ARG A CA 1
ATOM 977 C C . ARG A 1 136 ? -9.050 3.459 17.478 1.00 69.75 136 ARG A C 1
ATOM 979 O O . ARG A 1 136 ? -9.155 4.096 18.523 1.00 69.75 136 ARG A O 1
ATOM 986 N N . HIS A 1 137 ? -7.993 2.694 17.215 1.00 66.88 137 HIS A N 1
ATOM 987 C CA . HIS A 1 137 ? -6.851 2.558 18.118 1.00 66.88 137 HIS A CA 1
ATOM 988 C C . HIS A 1 137 ? -6.048 3.849 18.256 1.00 66.88 137 HIS A C 1
ATOM 990 O O . HIS A 1 137 ? -5.621 4.176 19.361 1.00 66.88 137 HIS A O 1
ATOM 996 N N . ALA A 1 138 ? -5.855 4.587 17.165 1.00 69.38 138 ALA A N 1
ATOM 997 C CA . ALA A 1 138 ? -5.221 5.892 17.172 1.00 69.38 138 ALA A CA 1
ATOM 998 C C . ALA A 1 138 ? -6.028 6.866 18.034 1.00 69.38 138 ALA A C 1
ATOM 1000 O O . ALA A 1 138 ? -5.455 7.520 18.901 1.00 69.38 138 ALA A O 1
ATOM 1001 N N . ALA A 1 139 ? -7.356 6.903 17.875 1.00 72.56 139 ALA A N 1
ATOM 1002 C CA . ALA A 1 139 ? -8.236 7.708 18.720 1.00 72.56 139 ALA A CA 1
ATOM 1003 C C . ALA A 1 139 ? -8.119 7.327 20.210 1.00 72.56 139 ALA A C 1
ATOM 1005 O O . ALA A 1 139 ? -7.878 8.196 21.047 1.00 72.56 139 ALA A O 1
ATOM 1006 N N . ALA A 1 140 ? -8.182 6.032 20.541 1.00 73.50 140 ALA A N 1
ATOM 1007 C CA . ALA A 1 140 ? -8.035 5.555 21.918 1.00 73.50 140 ALA A CA 1
ATOM 1008 C C . ALA A 1 140 ? -6.662 5.903 22.528 1.00 73.50 140 ALA A C 1
ATOM 1010 O O . ALA A 1 140 ? -6.581 6.362 23.665 1.00 73.50 140 ALA A O 1
ATOM 1011 N N . LEU A 1 141 ? -5.578 5.732 21.766 1.00 72.00 141 LEU A N 1
ATOM 1012 C CA . LEU A 1 141 ? -4.220 6.055 22.204 1.00 72.00 141 LEU A CA 1
ATOM 1013 C C . LEU A 1 141 ? -4.032 7.561 22.430 1.00 72.00 141 LEU A C 1
ATOM 1015 O O . LEU A 1 141 ? -3.366 7.961 23.381 1.00 72.00 141 LEU A O 1
ATOM 1019 N N . ARG A 1 142 ? -4.646 8.413 21.601 1.00 74.19 142 ARG A N 1
ATOM 1020 C CA . ARG A 1 142 ? -4.637 9.867 21.821 1.00 74.19 142 ARG A CA 1
ATOM 1021 C C . ARG A 1 142 ? -5.319 10.250 23.128 1.00 74.19 142 ARG A C 1
ATOM 1023 O O . ARG A 1 142 ? -4.789 11.101 23.839 1.00 74.19 142 ARG A O 1
ATOM 1030 N N . GLU A 1 143 ? -6.449 9.628 23.454 1.00 76.31 143 GLU A N 1
ATOM 1031 C CA . GLU A 1 143 ? -7.125 9.857 24.735 1.00 76.31 143 GLU A CA 1
ATOM 1032 C C . GLU A 1 143 ? -6.262 9.401 25.918 1.00 76.31 143 GLU A C 1
ATOM 1034 O O . GLU A 1 143 ? -6.055 10.174 26.852 1.00 76.31 143 GLU A O 1
ATOM 1039 N N . GLU A 1 144 ? -5.649 8.213 25.849 1.00 76.62 144 GLU A N 1
ATOM 1040 C CA . GLU A 1 144 ? -4.712 7.746 26.882 1.00 76.62 144 GLU A CA 1
ATOM 1041 C C . GLU A 1 144 ? -3.550 8.736 27.095 1.00 76.62 144 GLU A C 1
ATOM 1043 O O . GLU A 1 144 ? -3.217 9.073 28.236 1.00 76.62 144 GLU A O 1
ATOM 1048 N N . LEU A 1 145 ? -2.962 9.247 26.006 1.00 74.31 145 LEU A N 1
ATOM 1049 C CA . LEU A 1 145 ? -1.882 10.237 26.046 1.00 74.31 145 LEU A CA 1
ATOM 1050 C C . LEU A 1 145 ? -2.352 11.589 26.610 1.00 74.31 145 LEU A C 1
ATOM 1052 O O . LEU A 1 145 ? -1.652 12.184 27.434 1.00 74.31 145 LEU A O 1
ATOM 1056 N N . ARG A 1 146 ? -3.546 12.062 26.223 1.00 76.19 146 ARG A N 1
ATOM 1057 C CA . ARG A 1 146 ? -4.177 13.286 26.755 1.00 76.19 146 ARG A CA 1
ATOM 1058 C C . ARG A 1 146 ? -4.399 13.182 28.264 1.00 76.19 146 ARG A C 1
ATOM 1060 O O . ARG A 1 146 ? -4.141 14.140 28.992 1.00 76.19 146 ARG A O 1
ATOM 1067 N N . GLU A 1 147 ? -4.813 12.015 28.741 1.00 81.06 147 GLU A N 1
ATOM 1068 C CA . GLU A 1 147 ? -5.037 11.725 30.158 1.00 81.06 147 GLU A CA 1
ATOM 1069 C C . GLU A 1 147 ? -3.752 11.360 30.928 1.00 81.06 147 GLU A C 1
ATOM 1071 O O . GLU A 1 147 ? -3.813 11.099 32.131 1.00 81.06 147 GLU A O 1
ATOM 1076 N N . ARG A 1 148 ? -2.582 11.356 30.266 1.00 73.12 148 ARG A N 1
ATOM 1077 C CA . ARG A 1 148 ? -1.280 10.923 30.817 1.00 73.12 148 ARG A CA 1
ATOM 1078 C C . ARG A 1 148 ? -1.302 9.504 31.399 1.00 73.12 148 ARG A C 1
ATOM 1080 O O . ARG A 1 148 ? -0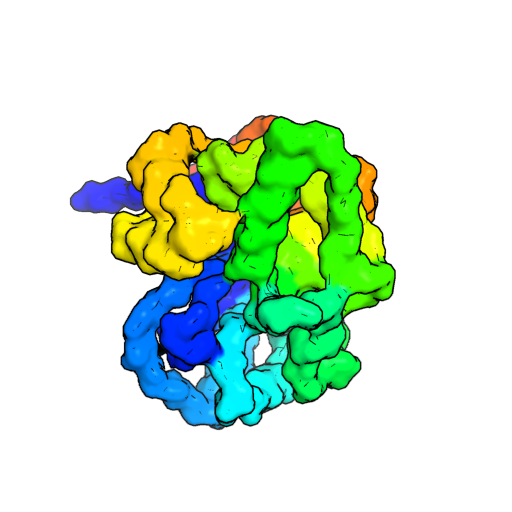.559 9.201 32.337 1.00 73.12 148 ARG A O 1
ATOM 1087 N N . ARG A 1 149 ? -2.161 8.632 30.872 1.00 68.44 149 ARG A N 1
ATOM 1088 C CA . ARG A 1 149 ? -2.209 7.217 31.249 1.00 68.44 149 ARG A CA 1
ATOM 1089 C C . ARG A 1 149 ? -1.075 6.467 30.559 1.00 68.44 149 ARG A C 1
ATOM 1091 O O . ARG A 1 149 ? -0.624 6.843 29.479 1.00 68.44 149 ARG A O 1
ATOM 1098 N N . GLN A 1 150 ? -0.602 5.396 31.192 1.00 64.75 150 GLN A N 1
ATOM 1099 C CA . GLN A 1 150 ? 0.345 4.501 30.539 1.00 64.75 150 GLN A CA 1
ATOM 1100 C C . GLN A 1 150 ? -0.381 3.780 29.390 1.00 64.75 150 GLN A C 1
ATOM 1102 O O . GLN A 1 150 ? -1.464 3.242 29.636 1.00 64.75 150 GLN A O 1
ATOM 1107 N N . PRO A 1 151 ? 0.176 3.759 28.165 1.00 61.19 151 PRO A N 1
ATOM 1108 C CA . PRO A 1 151 ? -0.469 3.107 27.032 1.00 61.19 151 PRO A CA 1
ATOM 1109 C C . PRO A 1 151 ? -0.708 1.625 27.334 1.00 61.19 151 PRO A C 1
ATOM 1111 O O . PRO A 1 151 ? 0.238 0.885 27.608 1.00 61.19 151 PRO A O 1
ATOM 1114 N N . SER A 1 152 ? -1.961 1.173 27.278 1.00 62.53 152 SER A N 1
ATOM 1115 C CA . SER A 1 152 ? -2.291 -0.252 27.423 1.00 62.53 152 SER A CA 1
ATOM 1116 C C . SER A 1 152 ? -1.846 -1.037 26.174 1.00 62.53 152 SER A C 1
ATOM 1118 O O . SER A 1 152 ? -1.731 -0.457 25.102 1.00 62.53 152 SER A O 1
ATOM 1120 N N . LEU A 1 153 ? -1.522 -2.332 26.250 1.00 56.50 153 LEU A N 1
ATOM 1121 C CA . LEU A 1 153 ? -1.309 -3.143 25.037 1.00 56.50 153 LEU A CA 1
ATOM 1122 C C . LEU A 1 153 ? -2.677 -3.698 24.608 1.00 56.50 153 LEU A C 1
ATOM 1124 O O . LEU A 1 153 ? -3.229 -4.514 25.343 1.00 56.50 153 LEU A O 1
ATOM 1128 N N . PRO A 1 154 ? -3.252 -3.261 23.473 1.00 56.22 154 PRO A N 1
ATOM 1129 C CA . PRO A 1 154 ? -4.599 -3.670 23.075 1.00 56.22 154 PRO A CA 1
ATOM 1130 C C . PRO A 1 154 ? -4.622 -5.048 22.399 1.00 56.22 154 PRO A C 1
ATOM 1132 O O . PRO A 1 154 ? -5.683 -5.642 22.233 1.00 56.22 154 PRO A O 1
ATOM 1135 N N . PHE A 1 155 ? -3.452 -5.560 22.015 1.00 56.72 155 PHE A N 1
ATOM 1136 C CA . PHE A 1 155 ? -3.288 -6.866 21.396 1.00 56.72 155 PHE A CA 1
ATOM 1137 C C . PHE A 1 155 ? -2.780 -7.870 22.426 1.00 56.72 155 PHE A C 1
ATOM 1139 O O . PHE A 1 155 ? -1.896 -7.558 23.229 1.00 56.72 155 PHE A O 1
ATOM 1146 N N . GLU A 1 156 ? -3.282 -9.103 22.359 1.00 56.62 156 GLU A N 1
ATOM 1147 C CA . GLU A 1 156 ? -2.569 -10.240 22.948 1.00 56.62 156 GLU A CA 1
ATOM 1148 C C . GLU A 1 156 ? -1.128 -10.314 22.391 1.00 56.62 156 GLU A C 1
ATOM 1150 O O . GLU A 1 156 ? -0.830 -9.704 21.362 1.00 56.62 156 GLU A O 1
ATOM 1155 N N . PRO A 1 157 ? -0.192 -11.032 23.031 1.00 58.50 157 PRO A N 1
ATOM 1156 C CA . PRO A 1 157 ? 1.136 -11.238 22.459 1.00 58.50 157 PRO A CA 1
ATOM 1157 C C . PRO A 1 157 ? 1.076 -12.017 21.131 1.00 58.50 157 PRO A C 1
ATOM 1159 O O . PRO A 1 157 ? 0.474 -13.090 21.060 1.00 58.50 157 PRO A O 1
ATOM 1162 N N . ALA A 1 158 ? 1.751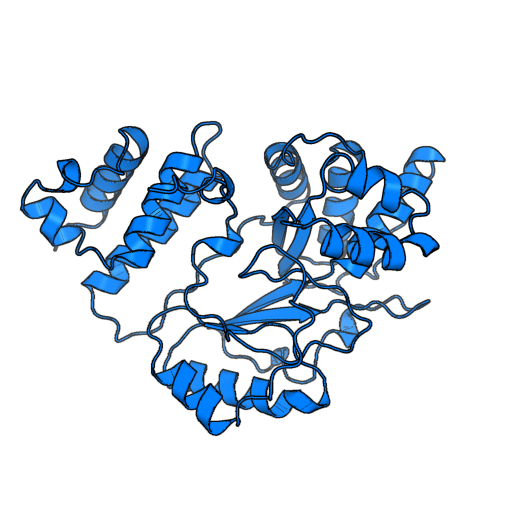 -11.500 20.098 1.00 60.81 158 ALA A N 1
ATOM 1163 C CA . ALA A 1 158 ? 1.975 -12.150 18.795 1.00 60.81 158 ALA A CA 1
ATOM 1164 C C . ALA A 1 158 ? 0.761 -12.524 17.880 1.00 60.81 158 ALA A C 1
ATOM 1166 O O . ALA A 1 158 ? 0.901 -13.453 17.081 1.00 60.81 158 ALA A O 1
ATOM 1167 N N . PRO A 1 159 ? -0.418 -11.863 17.893 1.00 62.84 159 PRO A N 1
ATOM 1168 C CA . PRO A 1 159 ? -1.538 -12.205 17.010 1.00 62.84 159 PRO A CA 1
ATOM 1169 C C . PRO A 1 159 ? -1.307 -11.811 15.542 1.00 62.84 159 PRO A C 1
ATOM 1171 O O . PRO A 1 159 ? -2.046 -12.267 14.677 1.00 62.84 159 PRO A O 1
ATOM 1174 N N . LEU A 1 160 ? -0.294 -10.989 15.254 1.00 67.31 160 LEU A N 1
ATOM 1175 C CA . LEU A 1 160 ? 0.082 -10.497 13.924 1.00 67.31 160 LEU A CA 1
ATOM 1176 C C . LEU A 1 160 ? 1.427 -11.063 13.445 1.00 67.31 160 LEU A C 1
ATOM 1178 O O . LEU A 1 160 ? 2.124 -10.430 12.651 1.00 67.31 160 LEU A O 1
ATOM 1182 N N . GLN A 1 161 ? 1.821 -12.241 13.935 1.00 71.19 161 GLN A N 1
ATOM 1183 C CA . GLN A 1 161 ? 3.138 -12.810 13.663 1.00 71.19 161 GLN A CA 1
ATOM 1184 C C . GLN A 1 161 ? 3.446 -12.895 12.157 1.00 71.19 161 GLN A C 1
ATOM 1186 O O . GLN A 1 161 ? 2.807 -13.639 11.417 1.00 71.19 161 GLN A O 1
ATOM 1191 N N . GLY A 1 162 ? 4.461 -12.148 11.709 1.00 66.06 162 GLY A N 1
ATOM 1192 C CA . GLY A 1 162 ? 4.926 -12.171 10.316 1.00 66.06 162 GLY A CA 1
ATOM 1193 C C . GLY A 1 162 ? 4.075 -11.364 9.328 1.00 66.06 162 GLY A C 1
ATOM 1194 O O . GLY A 1 162 ? 4.398 -11.334 8.141 1.00 66.06 162 GLY A O 1
ATOM 1195 N N . VAL A 1 163 ? 3.021 -10.694 9.801 1.00 74.38 163 VAL A N 1
ATOM 1196 C CA . VAL A 1 163 ? 2.070 -9.951 8.966 1.00 74.38 163 VAL A CA 1
ATOM 1197 C C . VAL A 1 163 ? 2.665 -8.620 8.494 1.00 74.38 163 VAL A C 1
ATOM 1199 O O . VAL A 1 163 ? 3.462 -7.990 9.198 1.00 74.38 163 VAL A O 1
ATOM 1202 N N . THR A 1 164 ? 2.266 -8.196 7.289 1.00 78.88 164 THR A N 1
ATOM 1203 C CA . THR A 1 164 ? 2.431 -6.815 6.818 1.00 78.88 164 THR A CA 1
ATOM 1204 C C . THR A 1 164 ? 1.151 -6.034 7.091 1.00 78.88 164 THR A C 1
ATOM 1206 O O . THR A 1 164 ? 0.097 -6.404 6.584 1.00 78.88 164 THR A O 1
ATOM 1209 N N . VAL A 1 165 ? 1.240 -4.963 7.871 1.00 79.62 165 VAL A N 1
ATOM 1210 C CA . VAL A 1 165 ? 0.124 -4.074 8.211 1.00 79.62 165 VAL A CA 1
ATOM 1211 C C . VAL A 1 165 ? 0.177 -2.820 7.348 1.00 79.62 165 VAL A C 1
ATOM 1213 O O . VAL A 1 165 ? 1.249 -2.259 7.135 1.00 79.62 165 VAL A O 1
ATOM 1216 N N . VAL A 1 166 ? -0.973 -2.356 6.871 1.00 80.50 166 VAL A N 1
ATOM 1217 C CA . VAL A 1 166 ? -1.103 -1.043 6.224 1.00 80.50 166 VAL A CA 1
ATOM 1218 C C . VAL A 1 166 ? -1.476 -0.011 7.285 1.00 80.50 166 VAL A C 1
ATOM 1220 O O . VAL A 1 166 ? -2.486 -0.173 7.964 1.00 80.50 166 VAL A O 1
ATOM 1223 N N . TRP A 1 167 ? -0.668 1.039 7.436 1.00 82.75 167 TRP A N 1
ATOM 1224 C CA . TRP A 1 167 ? -0.925 2.145 8.356 1.00 82.75 167 TRP A CA 1
ATOM 1225 C C . TRP A 1 167 ? -1.449 3.367 7.597 1.00 82.75 167 TRP A C 1
ATOM 1227 O O . TRP A 1 167 ? -0.699 3.958 6.817 1.00 82.75 167 TRP A O 1
ATOM 1237 N N . PRO A 1 168 ? -2.705 3.785 7.812 1.00 80.69 168 PRO A N 1
ATOM 1238 C CA . PRO A 1 168 ? -3.244 4.955 7.140 1.00 80.69 168 PRO A CA 1
ATOM 1239 C C . PRO A 1 168 ? -2.586 6.228 7.670 1.00 80.69 168 PRO A C 1
ATOM 1241 O O . PRO A 1 168 ? -2.501 6.424 8.877 1.00 80.69 168 PRO A O 1
ATOM 1244 N N . LEU A 1 169 ? -2.155 7.110 6.775 1.00 79.81 169 LEU A N 1
ATOM 1245 C CA . LEU A 1 169 ? -1.641 8.439 7.074 1.00 79.81 169 LEU A CA 1
ATOM 1246 C C . LEU A 1 169 ? -2.708 9.480 6.729 1.00 79.81 169 LEU A C 1
ATOM 1248 O O . LEU A 1 169 ? -3.056 9.695 5.566 1.00 79.81 169 LEU A O 1
ATOM 1252 N N . VAL A 1 170 ? -3.214 10.117 7.773 1.00 78.88 170 VAL A N 1
ATOM 1253 C CA . VAL A 1 170 ? -4.131 11.246 7.746 1.00 78.88 170 VAL A CA 1
ATOM 1254 C C . VAL A 1 170 ? -3.412 12.384 8.448 1.00 78.88 170 VAL A C 1
ATOM 1256 O O . VAL A 1 170 ? -2.956 12.199 9.581 1.00 78.88 170 VAL A O 1
ATOM 1259 N N . SER A 1 171 ? -3.315 13.515 7.748 1.00 77.75 171 SER A N 1
ATOM 1260 C CA . SER A 1 171 ? -2.632 14.718 8.225 1.00 77.75 171 SER A CA 1
ATOM 1261 C C . SER A 1 171 ? -3.129 15.125 9.609 1.00 77.75 171 SER A C 1
ATOM 1263 O O . SER A 1 171 ? -4.330 15.053 9.887 1.00 77.75 171 SER A O 1
ATOM 1265 N N . ASP A 1 172 ? -2.196 15.525 10.469 1.00 76.50 172 ASP A N 1
ATOM 1266 C CA . ASP A 1 172 ? -2.436 15.952 11.847 1.00 76.50 172 ASP A CA 1
ATOM 1267 C C . ASP A 1 172 ? -3.140 14.923 12.735 1.00 76.50 172 ASP A C 1
ATOM 1269 O O . ASP A 1 172 ? -3.722 15.253 13.778 1.00 76.50 172 ASP A O 1
ATOM 1273 N N . TRP A 1 173 ? -3.066 13.646 12.376 1.00 79.56 173 TRP A N 1
ATOM 1274 C CA . TRP A 1 173 ? -3.768 12.632 13.140 1.00 79.56 173 TRP A CA 1
ATOM 1275 C C . TRP A 1 173 ? -2.991 11.341 13.279 1.00 79.56 173 TRP A C 1
ATOM 1277 O O . TRP A 1 173 ? -2.446 11.090 14.358 1.00 79.56 173 TRP A O 1
ATOM 1287 N N . THR A 1 174 ? -2.938 10.526 12.228 1.00 81.06 174 THR A N 1
ATOM 1288 C CA . THR A 1 174 ? -2.233 9.237 12.262 1.00 81.06 174 THR A CA 1
ATOM 1289 C C . THR A 1 174 ? -0.767 9.349 11.856 1.00 81.06 174 THR A C 1
ATOM 1291 O O . THR A 1 174 ? -0.034 8.367 11.943 1.00 81.06 174 THR A O 1
ATOM 1294 N N . ASP A 1 175 ? -0.325 10.536 11.452 1.00 81.56 175 ASP A N 1
ATOM 1295 C CA . ASP A 1 175 ? 1.056 10.879 11.110 1.00 81.56 175 ASP A CA 1
ATOM 1296 C C . ASP A 1 175 ? 1.790 11.649 12.22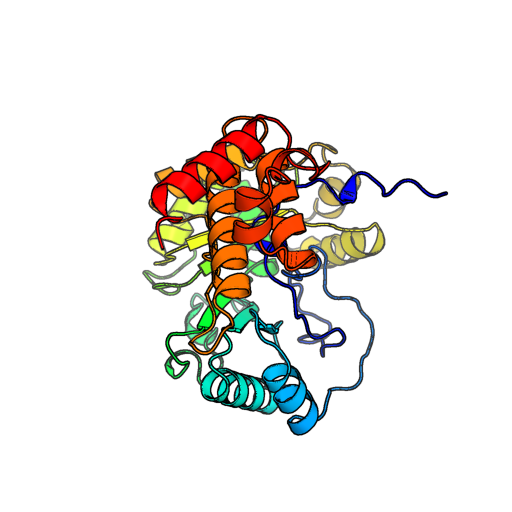5 1.00 81.56 175 ASP A C 1
ATOM 1298 O O . ASP A 1 175 ? 2.974 11.956 12.099 1.00 81.56 175 ASP A O 1
ATOM 1302 N N . GLN A 1 176 ? 1.118 11.947 13.344 1.00 82.88 176 GLN A N 1
ATOM 1303 C CA . GLN A 1 176 ? 1.720 12.730 14.419 1.00 82.88 176 GLN A CA 1
ATOM 1304 C C . GLN A 1 176 ? 2.826 11.945 15.148 1.00 82.88 176 GLN A C 1
ATOM 1306 O O . GLN A 1 176 ? 2.557 10.852 15.658 1.00 82.88 176 GLN A O 1
ATOM 1311 N N . PRO A 1 177 ? 4.036 12.518 15.328 1.00 82.62 177 PRO A N 1
ATOM 1312 C CA . PRO A 1 177 ? 5.161 11.831 15.971 1.00 82.62 177 PRO A CA 1
ATOM 1313 C C . PRO A 1 177 ? 4.830 11.227 17.344 1.00 82.62 177 PRO A C 1
ATOM 1315 O O . PRO A 1 177 ? 5.177 10.082 17.621 1.00 82.62 177 PRO A O 1
ATOM 1318 N N . GLY A 1 178 ? 4.080 11.959 18.179 1.00 82.81 178 GLY A N 1
ATOM 1319 C CA . GLY A 1 178 ? 3.683 11.495 19.515 1.00 82.81 178 GLY A CA 1
ATOM 1320 C C . GLY A 1 178 ? 2.720 10.301 19.521 1.00 82.81 178 GLY A C 1
ATOM 1321 O O . GLY A 1 178 ? 2.585 9.637 20.545 1.00 82.81 178 GLY A O 1
ATOM 1322 N N . LEU A 1 179 ? 2.060 10.015 18.394 1.00 83.88 179 LEU A N 1
ATOM 1323 C CA . LEU A 1 179 ? 1.218 8.834 18.212 1.00 83.88 179 LEU A CA 1
ATOM 1324 C C . LEU A 1 179 ? 1.999 7.669 17.588 1.00 83.88 179 LEU A C 1
ATOM 1326 O O . LEU A 1 179 ? 1.774 6.513 17.948 1.00 83.88 179 LEU A O 1
ATOM 1330 N N . LEU A 1 180 ? 2.897 7.974 16.650 1.00 87.50 180 LEU A N 1
ATOM 1331 C CA . LEU A 1 180 ? 3.610 6.983 15.852 1.00 87.50 180 LEU A CA 1
ATOM 1332 C C . LEU A 1 180 ? 4.471 6.053 16.710 1.00 87.50 180 LEU A C 1
ATOM 1334 O O . LEU A 1 180 ? 4.343 4.839 16.592 1.00 87.50 180 LEU A O 1
ATOM 1338 N N . GLU A 1 181 ? 5.291 6.591 17.614 1.00 88.06 181 GLU A N 1
ATOM 1339 C CA . GLU A 1 181 ? 6.160 5.778 18.478 1.00 88.06 181 GLU A CA 1
ATOM 1340 C C . GLU A 1 181 ? 5.390 4.714 19.291 1.00 88.06 181 GLU A C 1
ATOM 1342 O O . GLU A 1 181 ? 5.679 3.519 19.146 1.00 88.06 181 GLU A O 1
ATOM 1347 N N . PRO A 1 182 ? 4.378 5.075 20.111 1.00 83.75 182 PRO A N 1
ATOM 1348 C CA . PRO A 1 182 ? 3.619 4.083 20.867 1.00 83.75 182 PRO A CA 1
ATOM 1349 C C . PRO A 1 182 ? 2.813 3.133 19.971 1.00 83.75 182 PRO A C 1
ATOM 1351 O O . PRO A 1 182 ? 2.644 1.963 20.322 1.00 83.75 182 PRO A O 1
ATOM 1354 N N . ALA A 1 183 ? 2.335 3.587 18.810 1.00 84.19 183 ALA A N 1
ATOM 1355 C CA . ALA A 1 183 ? 1.625 2.726 17.871 1.00 84.19 183 ALA A CA 1
ATOM 1356 C C . ALA A 1 183 ? 2.538 1.665 17.233 1.00 84.19 183 ALA A C 1
ATOM 1358 O O . ALA A 1 183 ? 2.183 0.484 17.210 1.00 84.19 183 ALA A O 1
ATOM 1359 N N . MET A 1 184 ? 3.730 2.052 16.774 1.00 88.88 184 MET A N 1
ATOM 1360 C CA . MET A 1 184 ? 4.704 1.126 16.190 1.00 88.88 184 MET A CA 1
ATOM 1361 C C . MET A 1 184 ? 5.199 0.114 17.227 1.00 88.88 184 MET A C 1
ATOM 1363 O O . MET A 1 184 ? 5.235 -1.084 16.949 1.00 88.88 184 MET A O 1
ATOM 1367 N N . ALA A 1 185 ? 5.467 0.554 18.461 1.00 86.00 185 ALA A N 1
ATOM 1368 C CA . ALA A 1 185 ? 5.824 -0.349 19.556 1.00 86.00 185 ALA A CA 1
ATOM 1369 C C . ALA A 1 185 ? 4.729 -1.399 19.831 1.00 86.00 185 ALA A C 1
ATOM 1371 O O . ALA A 1 185 ? 5.032 -2.576 20.040 1.00 86.00 185 ALA A O 1
ATOM 1372 N N . ARG A 1 186 ? 3.446 -1.004 19.781 1.00 80.81 186 ARG A N 1
ATOM 1373 C CA . ARG A 1 186 ? 2.306 -1.930 19.916 1.00 80.81 186 ARG A CA 1
ATOM 1374 C C . ARG A 1 186 ? 2.248 -2.942 18.774 1.00 80.81 186 ARG A C 1
ATOM 1376 O O . ARG A 1 186 ? 2.043 -4.126 19.033 1.00 80.81 186 ARG A O 1
ATOM 1383 N N . LEU A 1 187 ? 2.437 -2.502 17.530 1.00 80.94 187 LEU A N 1
ATOM 1384 C CA . LEU A 1 187 ? 2.435 -3.389 16.362 1.00 80.94 187 LEU A CA 1
ATOM 1385 C C . LEU A 1 187 ? 3.598 -4.388 16.406 1.00 80.94 187 LEU A C 1
ATOM 1387 O O . LEU A 1 187 ? 3.387 -5.574 16.138 1.00 80.94 187 LEU A O 1
ATOM 1391 N N . ALA A 1 188 ? 4.788 -3.943 16.813 1.00 84.50 188 ALA A N 1
ATOM 1392 C CA . ALA A 1 188 ? 5.946 -4.807 17.022 1.00 84.50 188 ALA A CA 1
ATOM 1393 C C . ALA A 1 188 ? 5.690 -5.850 18.123 1.00 84.50 188 ALA A C 1
ATOM 1395 O O . ALA A 1 188 ? 5.909 -7.042 17.908 1.00 84.50 188 ALA A O 1
ATOM 1396 N N . ALA A 1 189 ? 5.133 -5.440 19.269 1.00 80.94 189 ALA A N 1
ATOM 1397 C CA . ALA A 1 189 ? 4.752 -6.358 20.348 1.00 80.94 189 ALA A CA 1
ATOM 1398 C C . ALA A 1 189 ? 3.672 -7.373 19.918 1.00 80.94 189 ALA A C 1
ATOM 1400 O O . ALA A 1 189 ? 3.660 -8.516 20.382 1.00 80.94 189 ALA A O 1
ATOM 1401 N N . ALA A 1 190 ? 2.798 -6.986 18.984 1.00 75.00 190 ALA A N 1
ATOM 1402 C CA . ALA A 1 190 ? 1.813 -7.873 18.376 1.00 75.00 190 ALA A CA 1
ATOM 1403 C C . ALA A 1 190 ? 2.417 -8.864 17.358 1.00 75.00 190 ALA A C 1
ATOM 1405 O O . ALA A 1 190 ? 1.690 -9.699 16.826 1.00 75.00 190 ALA A O 1
ATOM 1406 N N . GLY A 1 191 ? 3.729 -8.824 17.097 1.00 77.31 191 GLY A N 1
ATOM 1407 C CA . GLY A 1 191 ? 4.427 -9.736 16.184 1.00 77.31 191 GLY A CA 1
ATOM 1408 C C . GLY A 1 191 ? 4.435 -9.289 14.720 1.00 77.31 191 GLY A C 1
ATOM 1409 O O . GLY A 1 191 ? 4.870 -10.056 13.855 1.00 77.31 191 GLY A O 1
ATOM 1410 N N . THR A 1 192 ? 3.975 -8.068 14.437 1.00 81.44 192 THR A N 1
ATOM 1411 C CA . THR A 1 192 ? 4.002 -7.491 13.089 1.00 81.44 192 THR A CA 1
ATOM 1412 C C . THR A 1 192 ? 5.435 -7.474 12.575 1.00 81.44 192 THR A C 1
ATOM 1414 O O . THR A 1 192 ? 6.345 -7.045 13.280 1.00 81.44 192 THR A O 1
ATOM 1417 N N . ARG A 1 193 ? 5.648 -7.935 11.340 1.00 82.19 193 ARG A N 1
ATOM 1418 C CA . ARG A 1 193 ? 6.971 -7.867 10.704 1.00 82.19 193 ARG A CA 1
ATOM 1419 C C . ARG A 1 193 ? 7.178 -6.537 9.995 1.00 82.19 193 ARG A C 1
ATOM 1421 O O . ARG A 1 193 ? 8.287 -6.006 9.977 1.00 82.19 193 ARG A O 1
ATOM 1428 N N . ARG A 1 194 ? 6.116 -6.039 9.361 1.00 83.81 194 ARG A N 1
ATOM 1429 C CA . ARG A 1 194 ? 6.181 -4.889 8.468 1.00 83.81 194 ARG A CA 1
ATOM 1430 C C . ARG A 1 194 ? 4.977 -3.977 8.637 1.00 83.81 194 ARG A C 1
ATOM 1432 O O . ARG A 1 194 ? 3.862 -4.476 8.734 1.00 83.81 194 ARG A O 1
ATOM 1439 N N . VAL A 1 195 ? 5.188 -2.665 8.598 1.00 82.88 195 VAL A N 1
ATOM 1440 C CA . VAL A 1 195 ? 4.120 -1.659 8.597 1.00 82.88 195 VAL A CA 1
ATOM 1441 C C . VAL A 1 195 ? 4.348 -0.671 7.464 1.00 82.88 195 VAL A C 1
ATOM 1443 O O . VAL A 1 195 ? 5.331 0.055 7.458 1.00 82.88 195 VAL A O 1
ATOM 1446 N N . VAL A 1 196 ? 3.440 -0.638 6.497 1.00 80.88 196 VAL A N 1
ATOM 1447 C CA . VAL A 1 196 ? 3.567 0.187 5.293 1.00 80.88 196 VAL A CA 1
ATOM 1448 C C . VAL A 1 196 ? 2.699 1.433 5.453 1.00 80.88 196 VAL A C 1
ATOM 1450 O O . VAL A 1 196 ? 1.493 1.284 5.666 1.00 80.88 196 VAL A O 1
ATOM 1453 N N . PRO A 1 197 ? 3.261 2.647 5.348 1.00 80.75 197 PRO A N 1
ATOM 1454 C CA . PRO A 1 197 ? 2.480 3.870 5.444 1.00 80.75 197 PRO A CA 1
ATOM 1455 C C . PRO A 1 197 ? 1.626 4.070 4.191 1.00 80.75 197 PRO A C 1
ATOM 1457 O O . PRO A 1 197 ? 2.066 3.790 3.072 1.00 80.75 197 PRO A O 1
ATOM 1460 N N . ARG A 1 198 ? 0.414 4.598 4.369 1.00 79.81 198 ARG A N 1
ATOM 1461 C CA . ARG A 1 198 ? -0.526 4.850 3.279 1.00 79.81 198 ARG A CA 1
ATOM 1462 C C . ARG A 1 198 ? -1.275 6.165 3.445 1.00 79.81 198 ARG A C 1
ATOM 1464 O O . ARG A 1 198 ? -2.251 6.231 4.185 1.00 79.81 198 ARG A O 1
ATOM 1471 N N . ALA A 1 199 ? -0.859 7.194 2.713 1.00 78.56 199 ALA A N 1
ATOM 1472 C CA . ALA A 1 199 ? -1.615 8.439 2.623 1.00 78.56 199 ALA A CA 1
ATOM 1473 C C . ALA A 1 199 ? -2.972 8.206 1.942 1.00 78.56 199 ALA A C 1
ATOM 1475 O O . ALA A 1 199 ? -3.041 7.617 0.865 1.00 78.56 199 ALA A O 1
ATOM 1476 N N . LEU A 1 200 ? -4.058 8.653 2.578 1.00 77.31 200 LEU A N 1
ATOM 1477 C CA . LEU A 1 200 ? -5.401 8.480 2.026 1.00 77.31 200 LEU A CA 1
ATOM 1478 C C . LEU A 1 200 ? -5.727 9.591 1.018 1.00 77.31 200 LEU A C 1
ATOM 1480 O O . LEU A 1 200 ? -5.696 10.781 1.336 1.00 77.31 200 LEU A O 1
ATOM 1484 N N . GLN A 1 201 ? -6.102 9.203 -0.198 1.00 77.44 201 GLN A N 1
ATOM 1485 C CA . GLN A 1 201 ? -6.493 10.108 -1.278 1.00 77.44 201 GLN A CA 1
ATOM 1486 C C . GLN A 1 201 ? -8.011 10.288 -1.301 1.00 77.44 201 GLN A C 1
ATOM 1488 O O . GLN A 1 201 ? -8.688 9.797 -2.195 1.00 77.44 201 GLN A O 1
ATOM 1493 N N . LEU A 1 202 ? -8.536 10.992 -0.298 1.00 78.19 202 LEU A N 1
ATOM 1494 C CA . LEU A 1 202 ? -9.979 11.125 -0.092 1.00 78.19 202 LEU A CA 1
ATOM 1495 C C . LEU A 1 202 ? -10.556 12.372 -0.775 1.00 78.19 202 LEU A C 1
ATOM 1497 O O . LEU A 1 202 ? -10.114 13.502 -0.515 1.00 78.19 202 LEU A O 1
ATOM 1501 N N . ASP A 1 203 ? -11.590 12.185 -1.589 1.00 81.69 203 ASP A N 1
ATOM 1502 C CA . ASP A 1 203 ? -12.481 13.243 -2.056 1.00 81.69 203 ASP A CA 1
ATOM 1503 C C . ASP A 1 203 ? -13.485 13.687 -0.969 1.00 81.69 203 ASP A C 1
ATOM 1505 O O . ASP A 1 203 ? -13.538 13.148 0.136 1.00 81.69 203 ASP A O 1
ATOM 1509 N N . ALA A 1 204 ? -14.291 14.715 -1.256 1.00 82.56 204 ALA A N 1
ATOM 1510 C CA . ALA A 1 204 ? -15.235 15.260 -0.277 1.00 82.56 204 ALA A CA 1
ATOM 1511 C C . ALA A 1 204 ? -16.318 14.254 0.165 1.00 82.56 204 ALA A C 1
ATOM 1513 O O . ALA A 1 204 ? -16.786 14.314 1.303 1.00 82.56 204 ALA A O 1
ATOM 1514 N N . ARG A 1 205 ? -16.731 13.337 -0.718 1.00 84.12 205 ARG A N 1
ATOM 1515 C CA . ARG A 1 205 ? -17.713 12.295 -0.403 1.00 84.12 205 ARG A CA 1
ATOM 1516 C C . ARG A 1 205 ? -17.077 11.222 0.477 1.00 84.12 205 ARG A C 1
ATOM 1518 O O . ARG A 1 205 ? -17.680 10.834 1.473 1.00 84.12 205 ARG A O 1
ATOM 1525 N N . GLU A 1 206 ? -15.876 10.774 0.134 1.00 82.62 206 GLU A N 1
ATOM 1526 C CA . GLU A 1 206 ? -15.124 9.770 0.890 1.00 82.62 206 GLU A CA 1
ATOM 1527 C C . GLU A 1 206 ? -14.766 10.272 2.292 1.00 82.62 206 GLU A C 1
ATOM 1529 O O . GLU A 1 206 ? -14.971 9.553 3.268 1.00 82.62 206 GLU A O 1
ATOM 1534 N N . ARG A 1 207 ? -14.329 11.534 2.420 1.00 85.94 207 ARG A N 1
ATOM 1535 C CA . ARG A 1 207 ? -14.085 12.179 3.725 1.00 85.94 207 ARG A CA 1
ATOM 1536 C C . ARG A 1 207 ? -15.331 12.182 4.598 1.00 85.94 207 ARG A C 1
ATOM 1538 O O . ARG A 1 207 ? -15.244 11.890 5.785 1.00 85.94 207 ARG A O 1
ATOM 1545 N N . ARG A 1 208 ? -16.494 12.494 4.017 1.00 85.75 208 ARG A N 1
ATOM 1546 C CA . ARG A 1 208 ? -17.769 12.492 4.741 1.00 85.75 208 ARG A CA 1
ATOM 1547 C C . ARG A 1 208 ? -18.143 11.091 5.218 1.00 85.75 208 ARG A C 1
ATOM 1549 O O . ARG A 1 208 ? -18.500 10.941 6.379 1.00 85.75 208 ARG A O 1
ATOM 1556 N N . LEU A 1 209 ? -18.040 10.091 4.343 1.00 83.12 209 LEU A N 1
ATOM 1557 C CA . LEU A 1 209 ? -18.332 8.698 4.685 1.00 83.12 209 LEU A CA 1
ATOM 1558 C C . LEU A 1 209 ? -17.432 8.212 5.828 1.00 83.12 209 LEU A C 1
ATOM 1560 O O . LEU A 1 209 ? -17.918 7.644 6.805 1.00 83.12 209 LEU A O 1
ATOM 1564 N N . LEU A 1 210 ? -16.128 8.484 5.722 1.00 81.75 210 LEU A N 1
ATOM 1565 C CA . LEU A 1 210 ? -15.167 8.150 6.764 1.00 81.75 210 LEU A CA 1
ATOM 1566 C C . LEU A 1 210 ? -15.515 8.871 8.075 1.00 81.75 210 LEU A C 1
ATOM 1568 O O . LEU A 1 210 ? -15.611 8.226 9.112 1.00 81.75 210 LEU A O 1
ATOM 1572 N N . ALA A 1 211 ? -15.791 10.177 8.038 1.00 85.56 211 ALA A N 1
ATOM 1573 C CA . ALA A 1 211 ? -16.176 10.943 9.224 1.00 85.56 211 ALA A CA 1
ATOM 1574 C C . ALA A 1 211 ? -17.432 10.382 9.916 1.00 85.56 211 ALA A C 1
ATOM 1576 O O . ALA A 1 211 ? -17.425 10.188 11.129 1.00 85.56 211 ALA A O 1
ATOM 1577 N N . GLU A 1 212 ? -18.490 10.086 9.155 1.00 85.50 212 GLU A N 1
ATOM 1578 C CA . GLU A 1 212 ? -19.740 9.515 9.676 1.00 85.50 212 GLU A CA 1
ATOM 1579 C C . GLU A 1 212 ? -19.496 8.155 10.346 1.00 85.50 212 GLU A C 1
ATOM 1581 O O . GLU A 1 212 ? -20.024 7.886 11.426 1.00 85.50 212 GLU A O 1
ATOM 1586 N N . ARG A 1 213 ? -18.641 7.310 9.755 1.00 78.69 213 ARG A N 1
ATOM 1587 C CA . ARG A 1 213 ? -18.325 5.986 10.308 1.00 78.69 213 ARG A CA 1
ATOM 1588 C C . ARG A 1 213 ? -17.508 6.062 11.591 1.00 78.69 213 ARG A C 1
ATOM 1590 O O . ARG A 1 213 ? -17.673 5.237 12.490 1.00 78.69 213 ARG A O 1
ATOM 1597 N N . LEU A 1 214 ? -16.620 7.043 11.663 1.00 76.88 214 LEU A N 1
ATOM 1598 C CA . LEU A 1 214 ? -15.710 7.215 12.782 1.00 76.88 214 LEU A CA 1
ATOM 1599 C C . LEU A 1 214 ? -16.308 8.021 13.924 1.00 76.88 214 LEU A C 1
ATOM 1601 O O . LEU A 1 214 ? -15.783 7.933 15.026 1.00 76.88 214 LEU A O 1
ATOM 1605 N N . GLN A 1 215 ? -17.418 8.728 13.706 1.00 81.88 215 GLN A N 1
ATOM 1606 C CA . GLN A 1 215 ? -18.020 9.649 14.671 1.00 81.88 215 GLN A CA 1
ATOM 1607 C C . GLN A 1 215 ? -18.209 9.053 16.076 1.00 81.88 215 GLN A C 1
ATOM 1609 O O . GLN A 1 215 ? -18.061 9.758 17.072 1.00 81.88 215 GLN A O 1
ATOM 1614 N N . SER A 1 216 ? -18.514 7.756 16.186 1.00 75.50 216 SER A N 1
ATOM 1615 C CA . SER A 1 216 ? -18.692 7.096 17.485 1.00 75.50 216 SER A CA 1
ATOM 1616 C C . SER A 1 216 ? -17.385 6.876 18.256 1.00 75.50 216 SER A C 1
ATOM 1618 O O . SER A 1 216 ? -17.404 6.836 19.481 1.00 75.50 216 SER A O 1
ATOM 1620 N N . ALA A 1 217 ? -16.268 6.674 17.553 1.00 71.94 217 ALA A N 1
ATOM 1621 C CA . ALA A 1 217 ? -14.947 6.434 18.142 1.00 71.94 217 ALA A CA 1
ATOM 1622 C C . ALA A 1 217 ? -14.064 7.693 18.144 1.00 71.94 217 ALA A C 1
ATOM 1624 O O . ALA A 1 217 ? -13.138 7.798 18.942 1.00 71.94 217 ALA A O 1
ATOM 1625 N N . TRP A 1 218 ? -14.362 8.634 17.253 1.00 78.00 218 TRP A N 1
ATOM 1626 C CA . TRP A 1 218 ? -13.678 9.899 17.064 1.00 78.00 218 TRP A CA 1
ATOM 1627 C C . TRP A 1 218 ? -14.718 10.988 16.752 1.00 78.00 218 TRP A C 1
ATOM 1629 O O . TRP A 1 218 ? -15.043 11.229 15.587 1.00 78.00 218 TRP A O 1
ATOM 1639 N N . PRO A 1 219 ? -15.281 11.635 17.788 1.00 82.00 219 PRO A N 1
ATOM 1640 C CA . PRO A 1 219 ? -16.303 12.666 17.613 1.00 82.00 219 PRO A CA 1
ATOM 1641 C C . PRO A 1 219 ? -15.853 13.838 16.729 1.00 82.00 219 PRO A C 1
ATOM 1643 O O . PRO A 1 219 ? -16.671 14.410 16.013 1.00 82.00 219 PRO A O 1
ATOM 1646 N N . GLU A 1 220 ? -14.557 14.161 16.733 1.00 82.31 220 GLU A N 1
ATOM 1647 C CA . GLU A 1 220 ? -13.945 15.237 15.944 1.00 82.31 220 GLU A CA 1
ATOM 1648 C C . GLU A 1 220 ? -13.504 14.799 14.533 1.00 82.31 220 GLU A C 1
ATOM 1650 O O . GLU A 1 220 ? -12.856 15.574 13.828 1.00 82.31 220 GLU A O 1
ATOM 1655 N N . ALA A 1 221 ? -13.847 13.580 14.089 1.00 83.31 221 ALA A N 1
ATOM 1656 C CA . ALA A 1 221 ? -13.438 13.048 12.784 1.00 83.31 221 ALA A CA 1
ATOM 1657 C C . ALA A 1 221 ? -13.824 13.952 11.614 1.00 83.31 221 ALA A C 1
ATOM 1659 O O . ALA A 1 221 ? -13.056 14.118 10.667 1.00 83.31 221 ALA A O 1
ATOM 1660 N N . PHE A 1 222 ? -15.016 14.546 11.685 1.00 86.31 222 PHE A N 1
ATOM 1661 C CA . PHE A 1 222 ? -15.480 15.475 10.666 1.00 86.31 222 PHE A CA 1
ATOM 1662 C C . PHE A 1 222 ? -14.567 16.700 10.579 1.00 86.31 222 PHE A C 1
ATOM 1664 O O . PHE A 1 222 ? -14.054 17.006 9.505 1.00 86.31 222 PHE A O 1
ATOM 1671 N N . ASP A 1 223 ? -14.307 17.359 11.708 1.00 84.50 223 ASP A N 1
ATOM 1672 C CA . ASP A 1 223 ? -13.488 18.569 11.728 1.00 84.50 223 ASP A CA 1
ATOM 1673 C C . ASP A 1 223 ? -12.056 18.276 11.281 1.00 84.50 223 ASP A C 1
ATOM 1675 O O . ASP A 1 223 ? -11.502 19.014 10.479 1.00 84.50 223 ASP A O 1
ATOM 1679 N N . ALA A 1 224 ? -11.465 17.162 11.702 1.00 80.75 224 ALA A N 1
ATOM 1680 C CA . ALA A 1 224 ? -10.109 16.818 11.291 1.00 80.75 224 ALA A CA 1
ATOM 1681 C C . ALA A 1 224 ? -9.991 16.460 9.798 1.00 80.75 224 ALA A C 1
ATOM 1683 O O . ALA A 1 224 ? -9.043 16.881 9.143 1.00 80.75 224 ALA A O 1
ATOM 1684 N N . LEU A 1 225 ? -10.954 15.730 9.223 1.00 82.44 225 LEU A N 1
ATOM 1685 C CA . LEU A 1 225 ? -10.906 15.339 7.805 1.00 82.44 225 LEU A CA 1
ATOM 1686 C C . LEU A 1 225 ? -11.234 16.496 6.842 1.00 82.44 225 LEU A C 1
ATOM 1688 O O . LEU A 1 225 ? -10.849 16.447 5.670 1.00 82.44 225 LEU A O 1
ATOM 1692 N N . PHE A 1 226 ? -11.963 17.517 7.304 1.00 85.12 226 PHE A N 1
ATOM 1693 C CA . PHE A 1 226 ? -12.374 18.668 6.486 1.00 85.12 226 PHE A CA 1
ATOM 1694 C C . PHE A 1 226 ? -11.623 19.967 6.795 1.00 85.12 226 PHE A C 1
ATOM 1696 O O . PHE A 1 226 ? -11.572 20.846 5.932 1.00 85.12 226 PHE A O 1
ATOM 1703 N N . HIS A 1 227 ? -11.075 20.104 8.000 1.00 77.69 227 HIS A N 1
ATOM 1704 C CA . HIS A 1 227 ? -10.448 21.326 8.511 1.00 77.69 227 HIS A CA 1
ATOM 1705 C C . HIS A 1 227 ? -9.073 21.089 9.153 1.00 77.69 227 HIS A C 1
ATOM 1707 O O . HIS A 1 227 ? -8.496 22.041 9.678 1.00 77.69 227 HIS A O 1
ATOM 1713 N N . GLY A 1 228 ? -8.552 19.856 9.126 1.00 67.81 228 GLY A N 1
ATOM 1714 C CA . GLY A 1 228 ? -7.155 19.575 9.462 1.00 67.81 228 GLY A CA 1
ATOM 1715 C C . GLY A 1 228 ? -6.192 20.301 8.522 1.00 67.81 228 GLY A C 1
ATOM 1716 O O . GLY A 1 228 ? -6.596 20.765 7.452 1.00 67.81 228 GLY A O 1
ATOM 1717 N N . ASP A 1 229 ? -4.930 20.430 8.930 1.00 65.12 229 ASP A N 1
ATOM 1718 C CA . ASP A 1 229 ? -3.923 21.090 8.107 1.00 65.12 229 ASP A CA 1
ATOM 1719 C C . ASP A 1 229 ? -3.783 20.366 6.756 1.00 65.12 229 ASP A C 1
ATOM 1721 O O . ASP A 1 229 ? -3.640 19.142 6.686 1.00 65.12 229 ASP A O 1
ATOM 1725 N N . ASP A 1 230 ? -3.815 21.134 5.663 1.00 59.31 230 ASP A N 1
ATOM 1726 C CA . ASP A 1 230 ? -3.678 20.642 4.281 1.00 59.31 230 ASP A CA 1
ATOM 1727 C C . ASP A 1 230 ? -2.240 20.156 3.979 1.00 59.31 230 ASP A C 1
ATOM 1729 O O . ASP A 1 230 ? -1.885 19.857 2.829 1.00 59.31 230 ASP A O 1
ATOM 1733 N N . SER A 1 231 ? -1.379 20.099 4.998 1.00 62.75 231 SER A N 1
ATOM 1734 C CA . SER A 1 231 ? -0.033 19.566 4.897 1.00 62.75 231 SER A CA 1
ATOM 1735 C C . SER A 1 231 ? -0.070 18.082 4.510 1.00 62.75 231 SER A C 1
ATOM 1737 O O . SER A 1 231 ? -0.932 17.294 4.899 1.00 62.75 231 SER A O 1
ATOM 1739 N N . ARG A 1 232 ? 0.844 17.692 3.615 1.00 67.25 232 ARG A N 1
ATOM 1740 C CA . ARG A 1 232 ? 0.993 16.283 3.232 1.00 67.25 232 ARG A CA 1
ATOM 1741 C C . ARG A 1 232 ? 1.535 15.519 4.440 1.00 67.25 232 ARG A C 1
ATOM 1743 O O . ARG A 1 232 ? 2.478 16.035 5.042 1.00 67.25 232 ARG A O 1
ATOM 1750 N N . PRO A 1 233 ? 1.044 14.298 4.725 1.00 69.12 233 PRO A N 1
ATOM 1751 C CA . PRO A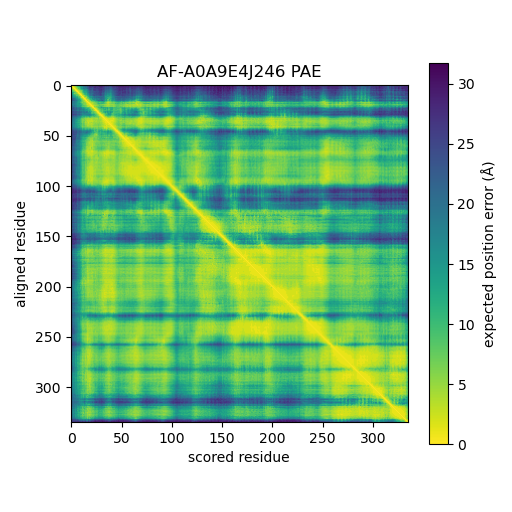 1 233 ? 1.555 13.528 5.844 1.00 69.12 233 PRO A CA 1
ATOM 1752 C C . PRO A 1 233 ? 3.070 13.358 5.780 1.00 69.12 233 PRO A C 1
ATOM 1754 O O . PRO A 1 233 ? 3.619 12.999 4.728 1.00 69.12 233 PRO A O 1
ATOM 1757 N N . ASP A 1 234 ? 3.747 13.603 6.898 1.00 71.12 234 ASP A N 1
ATOM 1758 C CA . ASP A 1 234 ? 5.195 13.444 6.987 1.00 71.12 234 ASP A CA 1
ATOM 1759 C C . ASP A 1 234 ? 5.565 11.959 7.100 1.00 71.12 234 ASP A C 1
ATOM 1761 O O . ASP A 1 234 ? 5.438 11.321 8.147 1.00 71.12 234 ASP A O 1
ATOM 1765 N N . HIS A 1 235 ? 6.054 11.396 5.996 1.00 74.75 235 HIS A N 1
ATOM 1766 C CA . HIS A 1 235 ? 6.468 9.995 5.939 1.00 74.75 235 HIS A CA 1
ATOM 1767 C C . HIS A 1 235 ? 7.775 9.750 6.708 1.00 74.75 235 HIS A C 1
ATOM 1769 O O . HIS A 1 235 ? 8.024 8.625 7.138 1.00 74.75 235 HIS A O 1
ATOM 1775 N N . SER A 1 236 ? 8.593 10.786 6.931 1.00 76.75 236 SER A N 1
ATOM 1776 C CA . SER A 1 236 ? 9.882 10.643 7.609 1.00 76.75 236 SER A CA 1
ATOM 1777 C C . SER A 1 236 ? 9.715 10.339 9.097 1.00 76.75 236 SER A C 1
ATOM 1779 O O . SER A 1 236 ? 10.367 9.432 9.615 1.00 76.75 236 SER A O 1
ATOM 1781 N N . ALA A 1 237 ? 8.777 11.014 9.768 1.00 81.44 237 ALA A N 1
ATOM 1782 C CA . ALA A 1 237 ? 8.417 10.721 11.152 1.00 81.44 237 ALA A CA 1
ATOM 1783 C C . ALA A 1 237 ? 7.916 9.277 11.309 1.00 81.44 237 ALA A C 1
ATOM 1785 O O . ALA A 1 237 ? 8.306 8.580 12.249 1.00 81.44 237 ALA A O 1
ATOM 1786 N N . PHE A 1 238 ? 7.099 8.809 10.359 1.00 84.88 238 PHE A N 1
ATOM 1787 C CA . PHE A 1 238 ? 6.626 7.427 10.328 1.00 84.88 238 PHE A CA 1
ATOM 1788 C C . PHE A 1 238 ? 7.787 6.435 10.193 1.00 84.88 238 PHE A C 1
ATOM 1790 O O . PHE A 1 238 ? 7.874 5.491 10.979 1.00 84.88 238 PHE A O 1
ATOM 1797 N N . TRP A 1 239 ? 8.691 6.644 9.230 1.00 84.94 239 TRP A N 1
ATOM 1798 C CA . TRP A 1 239 ? 9.824 5.741 9.008 1.00 84.94 239 TRP A CA 1
ATOM 1799 C C . TRP A 1 239 ? 10.728 5.658 10.234 1.00 84.94 239 TRP A C 1
ATOM 1801 O O . TRP A 1 239 ? 11.036 4.555 10.678 1.00 84.94 239 TRP A O 1
ATOM 1811 N N . CYS A 1 240 ? 11.063 6.801 10.839 1.00 86.31 240 CYS A N 1
ATOM 1812 C CA . CYS A 1 240 ? 11.842 6.849 12.075 1.00 86.31 240 CYS A CA 1
ATOM 1813 C C . CYS A 1 240 ? 11.185 6.033 13.200 1.00 86.31 240 CYS A C 1
ATOM 1815 O O . CYS A 1 240 ? 11.861 5.257 13.875 1.00 86.31 240 CYS A O 1
ATOM 1817 N N . ALA A 1 241 ? 9.868 6.167 13.392 1.00 89.75 241 ALA A N 1
ATOM 1818 C CA . ALA A 1 241 ? 9.140 5.424 14.420 1.00 89.75 241 ALA A CA 1
ATOM 1819 C C . ALA A 1 241 ? 9.081 3.913 14.131 1.00 89.75 241 ALA A C 1
ATOM 1821 O O . ALA A 1 241 ? 9.237 3.102 15.047 1.00 89.75 241 ALA A O 1
ATOM 1822 N N . ALA A 1 242 ? 8.875 3.520 12.870 1.00 89.38 242 ALA A N 1
ATOM 1823 C CA . ALA A 1 242 ? 8.857 2.117 12.463 1.00 89.38 242 ALA A CA 1
ATOM 1824 C C . ALA A 1 242 ? 10.234 1.460 12.659 1.00 89.38 242 ALA A C 1
ATOM 1826 O O . ALA A 1 242 ? 10.326 0.385 13.255 1.00 89.38 242 ALA A O 1
ATOM 1827 N N . GLU A 1 243 ? 11.308 2.135 12.241 1.00 89.69 243 GLU A N 1
ATOM 1828 C CA . GLU A 1 243 ? 12.686 1.666 12.423 1.00 89.69 243 GLU A CA 1
ATOM 1829 C C . GLU A 1 243 ? 13.060 1.549 13.902 1.00 89.69 243 GLU A C 1
ATOM 1831 O O . GLU A 1 243 ? 13.626 0.534 14.312 1.00 89.69 243 GLU A O 1
ATOM 1836 N N . ALA A 1 244 ? 12.686 2.533 14.726 1.00 91.69 244 ALA A N 1
ATOM 1837 C CA . ALA A 1 244 ? 12.916 2.495 16.170 1.00 91.69 244 ALA A CA 1
ATOM 1838 C C . ALA A 1 244 ? 12.208 1.310 16.854 1.00 91.69 244 ALA A C 1
ATOM 1840 O O . ALA A 1 244 ? 12.722 0.761 17.829 1.00 91.69 244 ALA A O 1
ATOM 1841 N N . ALA A 1 245 ? 11.057 0.884 16.327 1.00 91.00 245 ALA A N 1
ATOM 1842 C CA . ALA A 1 245 ? 10.328 -0.296 16.790 1.00 91.00 245 ALA A CA 1
ATOM 1843 C C . ALA A 1 245 ? 10.839 -1.622 16.184 1.00 91.00 245 ALA A C 1
ATOM 1845 O O . ALA A 1 245 ? 10.315 -2.685 16.520 1.00 91.00 245 ALA A O 1
ATOM 1846 N N . GLY A 1 246 ? 11.847 -1.584 15.303 1.00 92.06 246 GLY A N 1
ATOM 1847 C CA . GLY A 1 246 ? 12.394 -2.762 14.623 1.00 92.06 246 GLY A CA 1
ATOM 1848 C C . GLY A 1 246 ? 11.492 -3.327 13.519 1.00 92.06 246 GLY A C 1
ATOM 1849 O O . GLY A 1 246 ? 11.622 -4.500 13.169 1.00 92.06 246 GLY A O 1
ATOM 1850 N N . LEU A 1 247 ? 10.568 -2.522 12.992 1.00 87.88 247 LEU A N 1
ATOM 1851 C CA . LEU A 1 247 ? 9.629 -2.912 11.944 1.00 87.88 247 LEU A CA 1
ATOM 1852 C C . LEU A 1 247 ? 10.193 -2.583 10.560 1.00 87.88 247 LEU A C 1
ATOM 1854 O O . LEU A 1 247 ? 10.737 -1.503 10.333 1.00 87.88 247 LEU A O 1
ATOM 1858 N N . GLU A 1 248 ? 10.000 -3.487 9.599 1.00 85.94 248 GLU A N 1
ATOM 1859 C CA . GLU A 1 248 ? 10.199 -3.142 8.190 1.00 85.94 248 GLU A CA 1
ATOM 1860 C C . GLU A 1 248 ? 9.086 -2.172 7.751 1.00 85.94 248 GLU A C 1
ATOM 1862 O O . GLU A 1 248 ? 7.932 -2.342 8.135 1.00 85.94 248 GLU A O 1
ATOM 1867 N N . HIS A 1 249 ? 9.381 -1.179 6.912 1.00 80.44 249 HIS A N 1
ATOM 1868 C CA . HIS A 1 249 ? 8.364 -0.210 6.455 1.00 80.44 249 HIS A CA 1
ATOM 1869 C C . HIS A 1 249 ? 8.107 -0.199 4.947 1.00 80.44 249 HIS A C 1
ATOM 1871 O O . HIS A 1 249 ? 7.241 0.519 4.450 1.00 80.44 249 HIS A O 1
ATOM 1877 N N . ARG A 1 250 ? 8.813 -1.066 4.218 1.00 75.88 250 ARG A N 1
ATOM 1878 C CA . ARG A 1 250 ? 8.749 -1.174 2.757 1.00 75.88 250 ARG A CA 1
ATOM 1879 C C . ARG A 1 250 ? 8.005 -2.420 2.338 1.00 75.88 250 ARG A C 1
ATOM 1881 O O . ARG A 1 250 ? 8.338 -3.503 2.809 1.00 75.88 250 ARG A O 1
ATOM 1888 N N . LEU A 1 251 ? 7.062 -2.290 1.409 1.00 74.62 251 LEU A N 1
ATOM 1889 C CA . LEU A 1 251 ? 6.415 -3.437 0.778 1.00 74.62 251 LEU A CA 1
ATOM 1890 C C . LEU A 1 251 ? 7.295 -3.948 -0.380 1.00 74.62 251 LEU A C 1
ATOM 1892 O O . LEU A 1 251 ? 7.375 -3.267 -1.405 1.00 74.62 251 LEU A O 1
ATOM 1896 N N . PRO A 1 252 ? 7.962 -5.113 -0.257 1.00 71.25 252 PRO A N 1
ATOM 1897 C CA . PRO A 1 252 ? 8.817 -5.614 -1.325 1.00 71.25 252 PRO A CA 1
ATOM 1898 C C . PRO A 1 252 ? 7.974 -5.931 -2.558 1.00 71.25 252 PRO A C 1
ATOM 1900 O O . PRO A 1 252 ? 6.914 -6.550 -2.447 1.00 71.25 252 PRO A O 1
ATOM 1903 N N . ARG A 1 253 ? 8.464 -5.544 -3.739 1.00 74.50 253 ARG A N 1
ATOM 1904 C CA . ARG A 1 253 ? 7.854 -5.943 -5.006 1.00 74.50 253 ARG A CA 1
ATOM 1905 C C . ARG A 1 253 ? 8.182 -7.414 -5.278 1.00 74.50 253 ARG A C 1
ATOM 1907 O O . ARG A 1 253 ? 9.357 -7.732 -5.474 1.00 74.50 253 ARG A O 1
ATOM 1914 N N . PRO A 1 254 ? 7.192 -8.316 -5.339 1.00 73.69 254 PRO A N 1
ATOM 1915 C CA . PRO A 1 254 ? 7.456 -9.681 -5.759 1.00 73.69 254 PRO A CA 1
ATOM 1916 C C . PRO A 1 254 ? 7.741 -9.712 -7.268 1.00 73.69 254 PRO A C 1
ATOM 1918 O O . PRO A 1 254 ? 7.051 -9.071 -8.060 1.00 73.69 254 PRO A O 1
ATOM 1921 N N . LEU A 1 255 ? 8.768 -10.460 -7.675 1.00 74.94 255 LEU A N 1
ATOM 1922 C CA . LEU A 1 255 ? 9.067 -10.690 -9.088 1.00 74.94 255 LEU A CA 1
ATOM 1923 C C . LEU A 1 255 ? 8.373 -11.976 -9.561 1.00 74.94 255 LEU A C 1
ATOM 1925 O O . LEU A 1 255 ? 8.386 -12.966 -8.826 1.00 74.94 255 LEU A O 1
ATOM 1929 N N . PRO A 1 256 ? 7.790 -11.998 -10.772 1.00 73.50 256 PRO A N 1
ATOM 1930 C CA . PRO A 1 256 ? 7.206 -13.218 -11.315 1.00 73.50 256 PRO A CA 1
ATOM 1931 C C . PRO A 1 256 ? 8.244 -14.318 -11.522 1.00 73.50 256 PRO A C 1
ATOM 1933 O O . PRO A 1 256 ? 9.414 -14.047 -11.815 1.00 73.50 256 PRO A O 1
ATOM 1936 N N . ALA A 1 257 ? 7.799 -15.567 -11.386 1.00 72.38 257 ALA A N 1
ATOM 1937 C CA . ALA A 1 257 ? 8.626 -16.720 -11.699 1.00 72.38 257 ALA A CA 1
ATOM 1938 C C . ALA A 1 257 ? 8.919 -16.771 -13.209 1.00 72.38 257 ALA A C 1
ATOM 1940 O O . ALA A 1 257 ? 8.196 -16.213 -14.035 1.00 72.38 257 ALA A O 1
ATOM 1941 N N . LEU A 1 258 ? 10.016 -17.432 -13.584 1.00 64.25 258 LEU A N 1
ATOM 1942 C CA . LEU A 1 258 ? 10.339 -17.654 -14.994 1.00 64.25 258 LEU A CA 1
ATOM 1943 C C . LEU A 1 258 ? 9.229 -18.484 -15.677 1.00 64.25 258 LEU A C 1
ATOM 1945 O O . LEU A 1 258 ? 8.681 -19.376 -15.029 1.00 64.25 258 LEU A O 1
ATOM 1949 N N . PRO A 1 259 ? 8.941 -18.258 -16.976 1.00 69.12 259 PRO A N 1
ATOM 1950 C CA . PRO A 1 259 ? 9.741 -17.489 -17.929 1.00 69.12 259 PRO A CA 1
ATOM 1951 C C . PRO A 1 259 ? 9.182 -16.083 -18.212 1.00 69.12 259 PRO A C 1
ATOM 1953 O O . PRO A 1 259 ? 8.201 -15.912 -18.930 1.00 69.12 259 PRO A O 1
ATOM 1956 N N . LEU A 1 260 ? 9.891 -15.055 -17.742 1.00 73.94 260 LEU A N 1
ATOM 1957 C CA . LEU A 1 260 ? 9.745 -13.692 -18.253 1.00 73.94 260 LEU A CA 1
ATOM 1958 C C . LEU A 1 260 ? 10.838 -13.403 -19.286 1.00 73.94 260 LEU A C 1
ATOM 1960 O O . LEU A 1 260 ? 11.980 -13.815 -19.069 1.00 73.94 260 LEU A O 1
ATOM 1964 N N . PRO A 1 261 ? 10.551 -12.643 -20.361 1.00 81.56 261 PRO A N 1
ATOM 1965 C CA . PRO A 1 261 ? 11.598 -12.095 -21.216 1.00 81.56 261 PRO A CA 1
ATOM 1966 C C . PRO A 1 261 ? 12.629 -11.330 -20.376 1.00 81.56 261 PRO A C 1
ATOM 1968 O O . PRO A 1 261 ? 12.249 -10.457 -19.591 1.00 81.56 261 PRO A O 1
ATOM 1971 N N . SER A 1 262 ? 13.922 -11.612 -20.561 1.00 81.00 262 SER A N 1
ATOM 1972 C CA . SER A 1 262 ? 15.008 -11.022 -19.760 1.00 81.00 262 SER A CA 1
ATOM 1973 C C . SER A 1 262 ? 14.953 -9.492 -19.716 1.00 81.00 262 SER A C 1
ATOM 1975 O O . SER A 1 262 ? 15.143 -8.906 -18.653 1.00 81.00 262 SER A O 1
ATOM 1977 N N . ARG A 1 263 ? 14.577 -8.851 -20.836 1.00 81.62 263 ARG A N 1
ATOM 1978 C CA . ARG A 1 263 ? 14.376 -7.392 -20.926 1.00 81.62 263 ARG A CA 1
ATOM 1979 C C . ARG A 1 263 ? 13.335 -6.868 -19.927 1.00 81.62 263 ARG A C 1
ATOM 1981 O O . ARG A 1 263 ? 13.560 -5.863 -19.262 1.00 81.62 263 ARG A O 1
ATOM 1988 N N . LEU A 1 264 ? 12.204 -7.567 -19.790 1.00 79.94 264 LEU A N 1
ATOM 1989 C CA . LEU A 1 264 ? 11.120 -7.169 -18.890 1.00 79.94 264 LEU A CA 1
ATOM 1990 C C . LEU A 1 264 ? 11.529 -7.400 -17.443 1.00 79.94 264 LEU A C 1
ATOM 1992 O O . LEU A 1 264 ? 11.263 -6.565 -16.586 1.00 79.94 264 LEU A O 1
ATOM 1996 N N . ARG A 1 265 ? 12.226 -8.506 -17.177 1.00 81.25 265 ARG A N 1
ATOM 1997 C CA . ARG A 1 265 ? 12.761 -8.796 -15.850 1.00 81.25 265 ARG A CA 1
ATOM 1998 C C . ARG A 1 265 ? 13.747 -7.720 -15.391 1.00 81.25 265 ARG A C 1
ATOM 2000 O O . ARG A 1 265 ? 13.544 -7.171 -14.313 1.00 81.25 265 ARG A O 1
ATOM 2007 N N . ARG A 1 266 ? 14.737 -7.357 -16.217 1.00 84.19 266 ARG A N 1
ATOM 2008 C CA . ARG A 1 266 ? 15.696 -6.291 -15.880 1.00 84.19 266 ARG A CA 1
ATOM 2009 C C . ARG A 1 266 ? 15.019 -4.946 -15.654 1.00 84.19 266 ARG A C 1
ATOM 2011 O O . ARG A 1 266 ? 15.349 -4.261 -14.694 1.00 84.19 266 ARG A O 1
ATOM 2018 N N . SER A 1 267 ? 14.053 -4.581 -16.497 1.00 82.88 267 SER A N 1
ATOM 2019 C CA . SER A 1 267 ? 13.303 -3.328 -16.334 1.00 82.88 267 SER A CA 1
ATOM 2020 C C . SER A 1 267 ? 12.574 -3.274 -14.982 1.00 82.88 267 SER A C 1
ATOM 2022 O O . SER A 1 267 ? 12.642 -2.268 -14.277 1.00 82.88 267 SER A O 1
ATOM 2024 N N . ARG A 1 268 ? 11.962 -4.391 -14.561 1.00 81.44 268 ARG A N 1
ATOM 2025 C CA . ARG A 1 268 ? 11.275 -4.518 -13.263 1.00 81.44 268 ARG A CA 1
ATOM 2026 C C . ARG A 1 268 ? 12.228 -4.530 -12.070 1.00 81.44 268 ARG A C 1
ATOM 2028 O O . ARG A 1 268 ? 11.918 -3.931 -11.043 1.00 81.44 268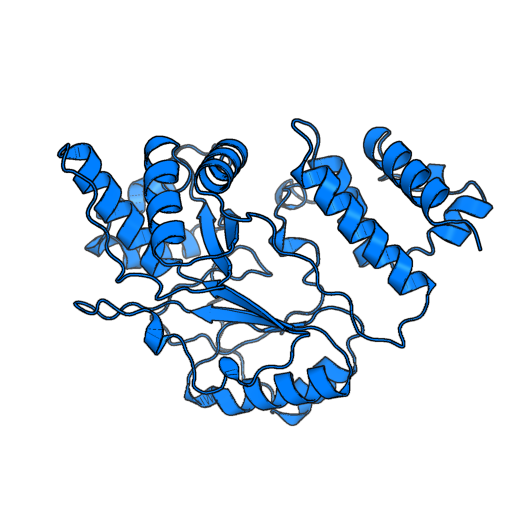 ARG A O 1
ATOM 2035 N N . GLU A 1 269 ? 13.374 -5.194 -12.199 1.00 84.44 269 GLU A N 1
ATOM 2036 C CA . GLU A 1 269 ? 14.437 -5.193 -11.184 1.00 84.44 269 GLU A CA 1
ATOM 2037 C C . GLU A 1 269 ? 14.998 -3.779 -10.984 1.00 84.44 269 GLU A C 1
ATOM 2039 O O . GLU A 1 269 ? 15.134 -3.323 -9.849 1.00 84.44 269 GLU A O 1
ATOM 2044 N N . LEU A 1 270 ? 15.237 -3.045 -12.074 1.00 85.81 270 LEU A N 1
ATOM 2045 C CA . LEU A 1 270 ? 15.668 -1.651 -12.015 1.00 85.81 270 LEU A CA 1
ATOM 2046 C C . LEU A 1 270 ? 14.586 -0.737 -11.425 1.00 85.81 270 LEU A C 1
ATOM 2048 O O . LEU A 1 270 ? 14.896 0.109 -10.590 1.00 85.81 270 LEU A O 1
ATOM 2052 N N . ALA A 1 271 ? 13.319 -0.908 -11.811 1.00 81.88 271 ALA A N 1
ATOM 2053 C CA . ALA A 1 271 ? 12.215 -0.155 -11.219 1.00 81.88 271 ALA A CA 1
ATOM 2054 C C . ALA A 1 271 ? 12.116 -0.401 -9.703 1.00 81.88 271 ALA A C 1
ATOM 2056 O O . ALA A 1 271 ? 11.985 0.553 -8.940 1.00 81.88 271 ALA A O 1
ATOM 2057 N N . GLY A 1 272 ? 12.263 -1.655 -9.257 1.00 80.19 272 GLY A N 1
ATOM 2058 C CA . GLY A 1 272 ? 12.349 -1.998 -7.835 1.00 80.19 272 GLY A CA 1
ATOM 2059 C C . GLY A 1 272 ? 13.520 -1.305 -7.133 1.00 80.19 272 GLY A C 1
ATOM 2060 O O . GLY A 1 272 ? 13.331 -0.688 -6.089 1.00 80.19 272 GLY A O 1
ATOM 2061 N N . HIS A 1 273 ? 14.705 -1.317 -7.743 1.00 84.06 273 HIS A N 1
ATOM 2062 C CA . HIS A 1 273 ? 15.880 -0.643 -7.192 1.00 84.06 273 HIS A CA 1
ATOM 2063 C C . HIS A 1 273 ? 15.702 0.879 -7.066 1.00 84.06 273 HIS A C 1
ATOM 2065 O O . HIS A 1 273 ? 16.092 1.478 -6.067 1.00 84.06 273 HIS A O 1
ATOM 2071 N N . LEU A 1 274 ? 15.087 1.523 -8.059 1.00 82.81 274 LEU A N 1
ATOM 2072 C CA . LEU A 1 274 ? 14.804 2.957 -8.005 1.00 82.81 274 LEU A CA 1
ATOM 2073 C C . LEU A 1 274 ? 13.802 3.292 -6.892 1.00 82.81 274 LEU A C 1
ATOM 2075 O O . LEU A 1 274 ? 13.963 4.314 -6.234 1.00 82.81 274 LEU A O 1
ATOM 2079 N N . ILE A 1 275 ? 12.819 2.429 -6.623 1.00 78.62 275 ILE A N 1
ATOM 2080 C CA . ILE A 1 275 ? 11.919 2.597 -5.469 1.00 78.62 275 ILE A CA 1
ATOM 2081 C C . ILE A 1 275 ? 12.720 2.566 -4.162 1.00 78.62 275 ILE A C 1
ATOM 2083 O O . ILE A 1 275 ? 12.565 3.466 -3.345 1.00 78.62 275 ILE A O 1
ATOM 2087 N N . GLU A 1 276 ? 13.640 1.610 -3.995 1.00 78.31 276 GLU A N 1
ATOM 2088 C CA . GLU A 1 276 ? 14.489 1.528 -2.794 1.00 78.31 276 GLU A CA 1
ATOM 2089 C C . GLU A 1 276 ? 15.353 2.781 -2.585 1.00 78.31 276 GLU A C 1
ATOM 2091 O O . GLU A 1 276 ? 15.576 3.200 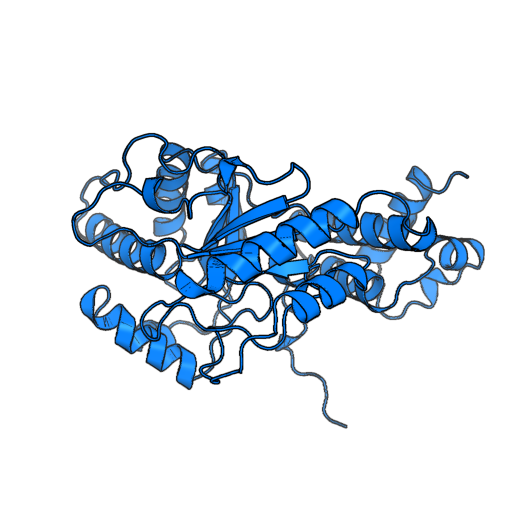-1.446 1.00 78.31 276 GLU A O 1
ATOM 2096 N N . LEU A 1 277 ? 15.846 3.378 -3.675 1.00 80.94 277 LEU A N 1
ATOM 2097 C CA . LEU A 1 277 ? 16.586 4.641 -3.636 1.00 80.94 277 LEU A CA 1
ATOM 2098 C C . LEU A 1 277 ? 15.675 5.824 -3.304 1.00 80.94 277 LEU A C 1
ATOM 2100 O O . LEU A 1 277 ? 16.074 6.688 -2.527 1.00 80.94 277 LEU A O 1
ATOM 2104 N N . GLY A 1 278 ? 14.457 5.844 -3.850 1.00 77.38 278 GLY A N 1
ATOM 2105 C CA . GLY A 1 278 ? 13.426 6.815 -3.497 1.00 77.38 278 GLY A CA 1
ATOM 2106 C C . GLY A 1 278 ? 13.074 6.773 -2.011 1.00 77.38 278 GLY A C 1
ATOM 2107 O O . GLY A 1 278 ? 12.979 7.829 -1.388 1.00 77.38 278 GLY A O 1
ATOM 2108 N N . ASP A 1 279 ? 12.952 5.572 -1.438 1.00 72.50 279 ASP A N 1
ATOM 2109 C CA . ASP A 1 279 ? 12.658 5.355 -0.015 1.00 72.50 279 ASP A CA 1
ATOM 2110 C C . ASP A 1 279 ? 13.826 5.790 0.886 1.00 72.50 279 ASP A C 1
ATOM 2112 O O . ASP A 1 279 ? 13.623 6.230 2.012 1.00 72.50 279 ASP A O 1
ATOM 2116 N N . ALA A 1 280 ? 15.069 5.624 0.425 1.00 74.19 280 ALA A N 1
ATOM 2117 C CA . ALA A 1 280 ? 16.265 5.975 1.193 1.00 74.19 280 ALA A CA 1
ATOM 2118 C C . ALA A 1 280 ? 16.661 7.459 1.072 1.00 74.19 280 ALA A C 1
ATOM 2120 O O . ALA A 1 280 ? 17.518 7.937 1.819 1.00 74.19 280 ALA A O 1
ATOM 2121 N N . ALA A 1 281 ? 16.095 8.187 0.109 1.00 72.69 281 ALA A N 1
ATOM 2122 C CA . ALA A 1 281 ? 16.488 9.555 -0.175 1.00 72.69 281 ALA A CA 1
ATOM 2123 C C . ALA A 1 281 ? 15.910 10.526 0.865 1.00 72.69 281 ALA A C 1
ATOM 2125 O O . ALA A 1 281 ? 14.703 10.724 0.952 1.00 72.69 281 ALA A O 1
ATOM 2126 N N . ALA A 1 282 ? 16.788 11.222 1.595 1.00 64.62 282 ALA A N 1
ATOM 2127 C CA . ALA A 1 282 ? 16.381 12.282 2.524 1.00 64.62 282 ALA A CA 1
ATOM 2128 C C . ALA A 1 282 ? 15.709 13.478 1.815 1.00 64.62 282 ALA A C 1
ATOM 2130 O O . ALA A 1 282 ? 14.927 14.204 2.419 1.00 64.62 282 ALA A O 1
ATOM 2131 N N . THR A 1 283 ? 16.024 13.702 0.533 1.00 65.81 283 THR A N 1
ATOM 2132 C CA . THR A 1 283 ? 15.401 14.722 -0.327 1.00 65.81 283 THR A CA 1
ATOM 2133 C C . THR A 1 283 ? 15.310 14.206 -1.765 1.00 65.81 283 THR A C 1
ATOM 2135 O O . THR A 1 283 ? 16.127 13.381 -2.168 1.00 65.81 283 THR A O 1
ATOM 2138 N N . HIS A 1 284 ? 14.356 14.715 -2.551 1.00 66.94 284 HIS A N 1
ATOM 2139 C CA . HIS A 1 284 ? 14.205 14.407 -3.986 1.00 66.94 284 HIS A CA 1
ATOM 2140 C C . HIS A 1 284 ? 13.938 12.923 -4.324 1.00 66.94 284 HIS A C 1
ATOM 2142 O O . HIS A 1 284 ? 14.258 12.453 -5.417 1.00 66.94 284 HIS A O 1
ATOM 2148 N N . GLY A 1 285 ? 13.338 12.164 -3.397 1.00 71.88 285 GLY A N 1
ATOM 2149 C CA . GLY A 1 285 ? 12.923 10.775 -3.641 1.00 71.88 285 GLY A CA 1
ATOM 2150 C C . GLY A 1 285 ? 11.922 10.637 -4.798 1.00 71.88 285 GLY A C 1
ATOM 2151 O O . GLY A 1 285 ? 11.930 9.645 -5.525 1.00 71.88 285 GLY A O 1
ATOM 2152 N N . ASP A 1 286 ? 11.106 11.675 -5.020 1.00 71.50 286 ASP A N 1
ATOM 2153 C CA . ASP A 1 286 ? 10.111 11.794 -6.093 1.00 71.50 286 ASP A CA 1
ATOM 2154 C C . ASP A 1 286 ? 10.687 11.515 -7.482 1.00 71.50 286 ASP A C 1
ATOM 2156 O O . ASP A 1 286 ? 10.028 10.869 -8.298 1.00 71.50 286 ASP A O 1
ATOM 2160 N N . VAL A 1 287 ? 11.926 11.933 -7.732 1.00 75.38 287 VAL A N 1
ATOM 2161 C CA . VAL A 1 287 ? 12.628 11.691 -8.994 1.00 75.38 287 VAL A CA 1
ATOM 2162 C C . VAL A 1 287 ? 12.780 10.192 -9.264 1.00 75.38 287 VAL A C 1
ATOM 2164 O O . VAL A 1 287 ? 12.477 9.723 -10.365 1.00 75.38 287 VAL A O 1
ATOM 2167 N N . TYR A 1 288 ? 13.192 9.416 -8.258 1.00 79.62 288 TYR A N 1
ATOM 2168 C CA . TYR A 1 288 ? 13.369 7.971 -8.401 1.00 79.62 288 TYR A CA 1
ATOM 2169 C C . TYR A 1 288 ? 12.034 7.245 -8.572 1.00 79.62 288 TYR A C 1
ATOM 2171 O O . TYR A 1 288 ? 11.923 6.343 -9.402 1.00 79.62 288 TYR A O 1
ATOM 2179 N N . TYR A 1 289 ? 10.985 7.678 -7.869 1.00 76.00 289 TYR A N 1
ATOM 2180 C CA . TYR A 1 289 ? 9.651 7.102 -8.044 1.00 76.00 289 TYR A CA 1
ATOM 2181 C C . TYR A 1 289 ? 9.051 7.415 -9.422 1.00 76.00 289 TYR A C 1
ATOM 2183 O O . TYR A 1 289 ? 8.432 6.541 -10.036 1.00 76.00 289 TYR A O 1
ATOM 2191 N N . ARG A 1 290 ? 9.262 8.633 -9.953 1.00 75.50 290 ARG A N 1
ATOM 2192 C CA . ARG A 1 290 ? 8.887 8.984 -11.338 1.00 75.50 290 ARG A CA 1
ATOM 2193 C C . ARG A 1 290 ? 9.590 8.064 -12.335 1.00 75.50 290 ARG A C 1
ATOM 2195 O O . ARG A 1 290 ? 8.942 7.541 -13.244 1.00 75.50 290 ARG A O 1
ATOM 2202 N N . ALA A 1 291 ? 10.885 7.839 -12.128 1.00 79.19 291 ALA A N 1
ATOM 2203 C CA . ALA A 1 291 ? 11.701 6.968 -12.959 1.00 79.19 291 ALA A CA 1
ATOM 2204 C C . ALA A 1 291 ? 11.230 5.505 -12.926 1.00 79.19 291 ALA A C 1
ATOM 2206 O O . ALA A 1 291 ? 10.982 4.915 -13.980 1.00 79.19 291 ALA A O 1
ATOM 2207 N N . ALA A 1 292 ? 11.010 4.947 -11.733 1.00 80.50 292 ALA A N 1
ATOM 2208 C CA . ALA A 1 292 ? 10.478 3.597 -11.558 1.00 80.50 292 ALA A CA 1
ATOM 2209 C C . ALA A 1 292 ? 9.128 3.415 -12.272 1.00 80.50 292 ALA A C 1
ATOM 2211 O O . ALA A 1 292 ? 8.951 2.484 -13.056 1.00 80.50 292 ALA A O 1
ATOM 2212 N N . ARG A 1 293 ? 8.201 4.365 -12.084 1.00 77.44 293 ARG A N 1
ATOM 2213 C CA . ARG A 1 293 ? 6.869 4.345 -12.711 1.00 77.44 293 ARG A CA 1
ATOM 2214 C C . ARG A 1 293 ? 6.935 4.416 -14.233 1.00 77.44 293 ARG A C 1
ATOM 2216 O O . ARG A 1 293 ? 6.098 3.814 -14.907 1.00 77.44 293 ARG A O 1
ATOM 2223 N N . PHE A 1 294 ? 7.888 5.160 -14.791 1.00 77.38 294 PHE A N 1
ATOM 2224 C CA . PHE A 1 294 ? 8.067 5.202 -16.237 1.00 77.38 294 PHE A CA 1
ATOM 2225 C C . PHE A 1 294 ? 8.555 3.858 -16.777 1.00 77.38 294 PHE A C 1
ATOM 2227 O O . PHE A 1 294 ? 7.969 3.360 -17.742 1.00 77.38 294 PHE A O 1
ATOM 2234 N N . LEU A 1 295 ? 9.595 3.278 -16.167 1.00 78.75 295 LEU A N 1
ATOM 2235 C CA . LEU A 1 295 ? 10.135 1.976 -16.569 1.00 78.75 295 LEU A CA 1
ATOM 2236 C C . LEU A 1 295 ? 9.052 0.902 -16.529 1.00 78.75 295 LEU A C 1
ATOM 2238 O O . LEU A 1 295 ? 8.848 0.197 -17.519 1.00 78.75 295 LEU A O 1
ATOM 2242 N N . ASP A 1 296 ? 8.287 0.869 -15.437 1.00 74.75 296 ASP A N 1
ATOM 2243 C CA . ASP A 1 296 ? 7.199 -0.084 -15.272 1.00 74.75 296 ASP A CA 1
ATOM 2244 C C . ASP A 1 296 ? 6.102 0.090 -16.322 1.00 74.75 296 ASP A C 1
ATOM 2246 O O . ASP A 1 296 ? 5.597 -0.896 -16.844 1.00 74.75 296 ASP A O 1
ATOM 2250 N N . ARG A 1 297 ? 5.725 1.319 -16.687 1.00 73.81 297 ARG A N 1
ATOM 2251 C CA . ARG A 1 297 ? 4.629 1.543 -17.646 1.00 73.81 297 ARG A CA 1
ATOM 2252 C C . ARG A 1 297 ? 5.006 1.295 -19.098 1.00 73.81 297 ARG A C 1
ATOM 2254 O O . ARG A 1 297 ? 4.148 0.868 -19.864 1.00 73.81 297 ARG A O 1
ATOM 2261 N N . ASN A 1 298 ? 6.238 1.615 -19.477 1.00 77.06 298 ASN A N 1
ATOM 2262 C CA . ASN A 1 298 ? 6.632 1.698 -20.884 1.00 77.06 298 ASN A CA 1
ATOM 2263 C C . ASN A 1 298 ? 7.448 0.492 -21.361 1.00 77.06 298 ASN A C 1
ATOM 2265 O O . ASN A 1 298 ? 7.803 0.447 -22.534 1.00 77.06 298 ASN A O 1
ATOM 2269 N N . GLU A 1 299 ? 7.745 -0.470 -20.478 1.00 77.94 299 GLU A N 1
ATOM 2270 C CA . GLU A 1 299 ? 8.480 -1.701 -20.813 1.00 77.94 299 GLU A CA 1
ATOM 2271 C C . GLU A 1 299 ? 9.796 -1.438 -21.561 1.00 77.94 299 GLU A C 1
ATOM 2273 O O . GLU A 1 299 ? 10.172 -2.165 -22.486 1.00 77.94 299 GLU A O 1
ATOM 2278 N N . VAL A 1 300 ? 10.486 -0.368 -21.158 1.00 77.88 300 VAL A N 1
ATOM 2279 C CA . VAL A 1 300 ? 11.717 0.095 -21.801 1.00 77.88 300 VAL A CA 1
ATOM 2280 C C . VAL A 1 300 ? 12.772 -1.003 -21.737 1.00 77.88 300 VAL A C 1
ATOM 2282 O O . VAL A 1 300 ? 13.077 -1.515 -20.656 1.00 77.88 300 VAL A O 1
ATOM 2285 N N . ASP A 1 301 ? 13.360 -1.321 -22.891 1.00 83.81 301 ASP A N 1
ATOM 2286 C CA . ASP A 1 301 ? 14.579 -2.121 -22.973 1.00 83.81 301 ASP A CA 1
ATOM 2287 C C . ASP A 1 301 ? 15.769 -1.250 -22.554 1.00 83.81 301 ASP A C 1
ATOM 2289 O O . ASP A 1 301 ? 16.343 -0.500 -23.348 1.00 83.81 301 ASP A O 1
ATOM 2293 N N . ILE A 1 302 ? 16.075 -1.289 -21.257 1.00 82.56 302 ILE A N 1
ATOM 2294 C CA . ILE A 1 302 ? 17.082 -0.411 -20.664 1.00 82.56 302 ILE A CA 1
ATOM 2295 C C . ILE A 1 302 ? 18.497 -0.723 -21.165 1.00 82.56 302 ILE A C 1
ATOM 2297 O O . ILE A 1 302 ? 19.315 0.184 -21.297 1.00 82.56 302 ILE A O 1
ATOM 2301 N N . ASP A 1 303 ? 18.771 -1.977 -21.522 1.00 83.88 303 ASP A N 1
ATOM 2302 C CA . ASP A 1 303 ? 20.079 -2.401 -22.021 1.00 83.88 303 ASP A CA 1
ATOM 2303 C C . ASP A 1 303 ? 20.305 -1.930 -23.455 1.00 83.88 303 ASP A C 1
ATOM 2305 O O . ASP A 1 303 ? 21.404 -1.501 -23.814 1.00 83.88 303 ASP A O 1
ATOM 2309 N N . ALA A 1 304 ? 19.267 -1.984 -24.295 1.00 84.50 304 ALA A N 1
ATOM 2310 C CA . ALA A 1 304 ? 19.304 -1.369 -25.615 1.00 84.50 304 ALA A CA 1
ATOM 2311 C C . ALA A 1 304 ? 19.492 0.152 -25.504 1.00 84.50 304 ALA A C 1
ATOM 2313 O O . ALA A 1 304 ? 20.405 0.699 -26.125 1.00 84.50 304 ALA A O 1
ATOM 2314 N N . ALA A 1 305 ? 18.714 0.818 -24.641 1.00 82.56 305 ALA A N 1
ATOM 2315 C CA . ALA A 1 305 ? 18.835 2.259 -24.417 1.00 82.56 305 ALA A CA 1
ATOM 2316 C C . ALA A 1 305 ? 20.243 2.664 -23.938 1.00 82.56 305 ALA A C 1
ATOM 2318 O O . ALA A 1 305 ? 20.768 3.689 -24.371 1.00 82.56 305 ALA A O 1
ATOM 2319 N N . ALA A 1 306 ? 20.879 1.848 -23.093 1.00 83.50 306 ALA A N 1
ATOM 2320 C CA . ALA A 1 306 ? 22.250 2.053 -22.635 1.00 83.50 306 ALA A CA 1
ATOM 2321 C C . ALA A 1 306 ? 23.285 1.883 -23.754 1.00 83.50 306 ALA A C 1
ATOM 2323 O O . ALA A 1 306 ? 24.115 2.769 -23.958 1.00 83.50 306 ALA A O 1
ATOM 2324 N N . ARG A 1 307 ? 23.220 0.780 -24.514 1.00 84.75 307 ARG A N 1
ATOM 2325 C CA . ARG A 1 307 ? 24.165 0.497 -25.612 1.00 84.75 307 ARG A CA 1
ATOM 2326 C C . ARG A 1 307 ? 24.124 1.546 -26.718 1.00 84.75 307 ARG A C 1
ATOM 2328 O O . ARG A 1 307 ? 25.153 1.840 -27.316 1.00 84.75 307 ARG A O 1
ATOM 2335 N N . GLU A 1 308 ? 22.951 2.107 -26.984 1.00 83.75 308 GLU A N 1
ATOM 2336 C CA . GLU A 1 308 ? 22.754 3.125 -28.018 1.00 83.75 308 GLU A CA 1
ATOM 2337 C C . GLU A 1 308 ? 23.053 4.554 -27.529 1.00 83.75 308 GLU A C 1
ATOM 2339 O O . GLU A 1 308 ? 22.930 5.501 -28.301 1.00 83.75 308 GLU A O 1
ATOM 2344 N N . GLY A 1 309 ? 23.433 4.738 -26.256 1.00 77.56 309 GLY A N 1
ATOM 2345 C CA . GLY A 1 309 ? 23.645 6.066 -25.666 1.00 77.56 309 GLY A CA 1
ATOM 2346 C C . GLY A 1 309 ? 22.353 6.876 -25.495 1.00 77.56 309 GLY A C 1
ATOM 2347 O O . GLY A 1 309 ? 22.393 8.084 -25.268 1.00 77.56 309 GLY A O 1
ATOM 2348 N N . ASN A 1 310 ? 21.199 6.213 -25.577 1.00 76.38 310 ASN A N 1
ATOM 2349 C CA . ASN A 1 310 ? 19.871 6.820 -25.570 1.00 76.38 310 ASN A CA 1
ATOM 2350 C C . ASN A 1 310 ? 19.295 7.019 -24.158 1.00 76.38 310 ASN A C 1
ATOM 2352 O O . ASN A 1 310 ? 18.191 7.546 -24.021 1.00 76.38 310 ASN A O 1
ATOM 2356 N N . LEU A 1 311 ? 20.037 6.683 -23.094 1.00 70.69 311 LEU A N 1
ATOM 2357 C CA . LEU A 1 311 ? 19.630 6.990 -21.712 1.00 70.69 311 LEU A CA 1
ATOM 2358 C C . LEU A 1 311 ? 19.409 8.495 -21.501 1.00 70.69 311 LEU A C 1
ATOM 2360 O O . LEU A 1 311 ? 18.493 8.887 -20.784 1.00 70.69 311 LEU A O 1
ATOM 2364 N N . GLY A 1 312 ? 20.197 9.340 -22.178 1.00 59.72 312 GLY A N 1
ATOM 2365 C CA . GLY A 1 312 ? 20.049 10.799 -22.144 1.00 59.72 312 GLY A CA 1
ATOM 2366 C C . GLY A 1 312 ? 18.832 11.339 -22.908 1.00 59.72 312 GLY A C 1
ATOM 2367 O O . GLY A 1 312 ? 18.516 12.518 -22.780 1.00 59.72 312 GLY A O 1
ATOM 2368 N N . VAL A 1 313 ? 18.147 10.498 -23.691 1.00 52.91 313 VAL A N 1
ATOM 2369 C CA . VAL A 1 313 ? 16.958 10.857 -24.487 1.00 52.91 313 VAL A CA 1
ATOM 2370 C C . VAL A 1 313 ? 15.665 10.544 -23.728 1.00 52.91 313 VAL A C 1
ATOM 2372 O O . VAL A 1 313 ? 14.579 10.857 -24.202 1.00 52.91 313 VAL A O 1
ATOM 2375 N N . LEU A 1 314 ? 15.754 9.959 -22.530 1.00 62.56 314 LEU A N 1
ATOM 2376 C CA . LEU A 1 314 ? 14.618 9.702 -21.654 1.00 62.56 314 LEU A CA 1
ATOM 2377 C C . LEU A 1 314 ? 14.308 10.982 -20.851 1.00 62.56 314 LEU A C 1
ATOM 2379 O O . LEU A 1 314 ? 14.980 11.255 -19.858 1.00 62.56 314 LEU A O 1
ATOM 2383 N N . PRO A 1 315 ? 13.294 11.784 -21.238 1.00 55.41 315 PRO A N 1
ATOM 2384 C CA . PRO A 1 315 ? 13.096 13.152 -20.734 1.00 55.41 315 PRO A CA 1
ATOM 2385 C C . PRO A 1 315 ? 12.701 13.239 -19.246 1.00 55.41 315 PRO A C 1
ATOM 2387 O O . PRO A 1 315 ? 12.494 14.328 -18.725 1.00 55.41 315 PRO A O 1
ATOM 2390 N N . TRP A 1 316 ? 12.561 12.096 -18.575 1.00 59.12 316 TRP A N 1
ATOM 2391 C CA . TRP A 1 316 ? 12.149 11.925 -17.180 1.00 59.12 316 TRP A CA 1
ATOM 2392 C C . TRP A 1 316 ? 13.298 11.495 -16.252 1.00 59.12 316 TRP A C 1
ATOM 2394 O O . TRP A 1 316 ? 13.101 11.425 -15.040 1.00 59.12 316 TRP A O 1
ATOM 2404 N N . LEU A 1 317 ? 14.482 11.191 -16.795 1.00 62.47 317 LEU A N 1
ATOM 2405 C CA . LEU A 1 317 ? 15.685 10.867 -16.026 1.00 62.47 317 LEU A CA 1
ATOM 2406 C C . LEU A 1 317 ? 16.414 12.159 -15.660 1.00 62.47 317 LEU A C 1
ATOM 2408 O O . LEU A 1 317 ? 17.354 12.578 -16.332 1.00 62.47 317 LEU A O 1
ATOM 2412 N N . GLU A 1 318 ? 15.958 12.803 -14.588 1.00 68.00 318 GLU A N 1
ATOM 2413 C CA . GLU A 1 318 ? 16.728 13.882 -13.967 1.00 68.00 318 GLU A CA 1
ATOM 2414 C C . GLU A 1 318 ? 18.058 13.328 -13.428 1.00 68.00 318 GLU A C 1
ATOM 2416 O O . GLU A 1 318 ? 18.190 12.125 -13.164 1.00 68.00 318 GLU A O 1
ATOM 2421 N N . ASP A 1 319 ? 19.050 14.206 -13.259 1.00 75.31 319 ASP A N 1
ATOM 2422 C CA . ASP A 1 319 ? 20.441 13.823 -12.987 1.00 75.31 319 ASP A CA 1
ATOM 2423 C C . ASP A 1 319 ? 20.614 12.766 -11.871 1.00 75.31 319 ASP A C 1
ATOM 2425 O O . ASP A 1 319 ? 21.361 11.810 -12.102 1.00 75.31 319 ASP A O 1
ATOM 2429 N N . PRO A 1 320 ? 19.916 12.835 -10.714 1.00 77.19 320 PRO A N 1
ATOM 2430 C CA . PRO A 1 320 ? 20.062 11.831 -9.656 1.00 77.19 320 PRO A CA 1
ATOM 2431 C C . PRO A 1 320 ? 19.600 10.426 -10.074 1.00 77.19 320 PRO A C 1
ATOM 2433 O O . PRO A 1 320 ? 20.300 9.442 -9.833 1.00 77.19 320 PRO A O 1
ATOM 2436 N N . ALA A 1 321 ? 18.452 10.317 -10.752 1.00 74.81 321 ALA A N 1
ATOM 2437 C CA . ALA A 1 321 ? 17.951 9.031 -11.234 1.00 74.81 321 ALA A CA 1
ATOM 2438 C C . ALA A 1 321 ? 18.817 8.484 -12.373 1.00 74.81 321 ALA A C 1
ATOM 2440 O O . ALA A 1 321 ? 19.038 7.276 -12.441 1.00 74.81 321 ALA A O 1
ATOM 2441 N N . ARG A 1 322 ? 19.357 9.355 -13.238 1.00 81.88 322 ARG A N 1
ATOM 2442 C CA . ARG A 1 322 ? 20.248 8.934 -14.328 1.00 81.88 322 ARG A CA 1
ATOM 2443 C C . ARG A 1 322 ? 21.520 8.292 -13.801 1.00 81.88 322 ARG A C 1
ATOM 2445 O O . ARG A 1 322 ? 21.851 7.188 -14.224 1.00 81.88 322 ARG A O 1
ATOM 2452 N N . VAL A 1 323 ? 22.177 8.935 -12.837 1.00 83.88 323 VAL A N 1
ATOM 2453 C CA . VAL A 1 323 ? 23.387 8.392 -12.203 1.00 83.88 323 VAL A CA 1
ATOM 2454 C C . VAL A 1 323 ? 23.100 7.038 -11.547 1.00 83.88 323 VAL A C 1
ATOM 2456 O O . VAL A 1 323 ? 23.902 6.114 -11.668 1.00 83.88 323 VAL A O 1
ATOM 2459 N N . ALA A 1 324 ? 21.942 6.885 -10.898 1.00 84.94 324 ALA A N 1
ATOM 2460 C CA . ALA A 1 324 ? 21.539 5.612 -10.305 1.00 84.94 324 ALA A CA 1
ATOM 2461 C C . ALA A 1 324 ? 21.320 4.504 -11.349 1.00 84.94 324 ALA A C 1
ATOM 2463 O O . ALA A 1 324 ? 21.788 3.382 -11.156 1.00 84.94 324 ALA A O 1
ATOM 2464 N N . VAL A 1 325 ? 20.653 4.810 -12.467 1.00 85.19 325 VAL A N 1
ATOM 2465 C CA . VAL A 1 325 ? 20.457 3.858 -13.573 1.00 85.19 325 VAL A CA 1
ATOM 2466 C C . VAL A 1 325 ? 21.797 3.436 -14.174 1.00 85.19 325 VAL A C 1
ATOM 2468 O O . VAL A 1 325 ? 22.040 2.244 -14.349 1.00 85.19 325 VAL A O 1
ATOM 2471 N N . GLU A 1 326 ? 22.694 4.384 -14.443 1.00 86.38 326 GLU A N 1
ATOM 2472 C CA . GLU A 1 326 ? 24.035 4.103 -14.970 1.00 86.38 326 GLU A CA 1
ATOM 2473 C C . GLU A 1 326 ? 24.856 3.237 -14.004 1.00 86.38 326 GLU A C 1
ATOM 2475 O O . GLU A 1 326 ? 25.476 2.260 -14.424 1.00 86.38 326 GLU A O 1
ATOM 2480 N N . ALA A 1 327 ? 24.815 3.535 -12.701 1.00 86.69 327 ALA A N 1
ATOM 2481 C CA . ALA A 1 327 ? 25.486 2.736 -11.678 1.00 86.69 327 ALA A CA 1
ATOM 2482 C C . ALA A 1 327 ? 24.911 1.313 -11.583 1.00 86.69 327 ALA A C 1
ATOM 2484 O O . ALA A 1 327 ? 25.661 0.340 -11.459 1.00 86.69 327 ALA A O 1
ATOM 2485 N N . TRP A 1 328 ? 23.586 1.171 -11.671 1.00 89.25 328 TRP A N 1
ATOM 2486 C CA . TRP A 1 328 ? 22.928 -0.132 -11.676 1.00 89.25 328 TRP A CA 1
ATOM 2487 C C . TRP A 1 328 ? 23.325 -0.952 -12.908 1.00 89.25 328 TRP A C 1
ATOM 2489 O O . TRP A 1 328 ? 23.684 -2.122 -12.765 1.00 89.25 328 TRP A O 1
ATOM 2499 N N . LEU A 1 329 ? 23.345 -0.335 -14.093 1.00 87.00 329 LEU A N 1
ATOM 2500 C CA . LEU A 1 329 ? 23.788 -0.965 -15.338 1.00 87.00 329 LEU A CA 1
ATOM 2501 C C . LEU A 1 329 ? 25.275 -1.327 -15.306 1.00 87.00 329 LEU A C 1
ATOM 2503 O O . LEU A 1 329 ? 25.642 -2.397 -15.766 1.00 87.00 329 LEU A O 1
ATOM 2507 N N . ALA A 1 330 ? 26.145 -0.510 -14.715 1.00 85.25 330 ALA A N 1
ATOM 2508 C CA . ALA A 1 330 ? 27.560 -0.861 -14.571 1.00 85.25 330 ALA A CA 1
ATOM 2509 C C . ALA A 1 330 ? 27.765 -2.107 -13.688 1.00 85.25 330 ALA A C 1
ATOM 2511 O O . ALA A 1 330 ? 28.681 -2.896 -13.918 1.00 85.25 330 ALA A O 1
ATOM 2512 N N . LYS A 1 331 ? 26.899 -2.299 -12.686 1.00 86.19 331 LYS A N 1
ATOM 2513 C CA . LYS A 1 331 ? 26.952 -3.435 -11.759 1.00 86.19 331 LYS A CA 1
ATOM 2514 C C . LYS A 1 331 ? 26.310 -4.712 -12.319 1.00 86.19 331 LYS A C 1
ATOM 2516 O O . LYS A 1 331 ? 26.755 -5.800 -11.964 1.00 86.19 331 LYS A O 1
ATOM 2521 N N . HIS A 1 332 ? 25.285 -4.593 -13.164 1.00 81.62 332 HIS A N 1
ATOM 2522 C CA . HIS A 1 332 ? 24.470 -5.729 -13.629 1.00 81.62 332 HIS A CA 1
ATOM 2523 C C . HIS A 1 332 ? 24.474 -5.929 -15.156 1.00 81.62 332 HIS A C 1
ATOM 2525 O O . HIS A 1 332 ? 23.903 -6.897 -15.646 1.00 81.62 332 HIS A O 1
ATOM 2531 N N . GLY A 1 333 ? 25.109 -5.035 -15.917 1.00 62.91 333 GLY A N 1
ATOM 2532 C CA . GLY A 1 333 ? 25.072 -4.960 -17.383 1.00 62.91 333 GLY A CA 1
ATOM 2533 C C . GLY A 1 333 ? 26.177 -5.721 -18.113 1.00 62.91 333 GLY A C 1
ATOM 2534 O O . GLY A 1 333 ? 26.352 -5.523 -19.310 1.00 62.91 333 GLY A O 1
ATOM 2535 N N . GLY A 1 334 ? 26.920 -6.578 -17.414 1.00 56.38 334 GLY A N 1
ATOM 2536 C CA . GLY A 1 334 ? 27.931 -7.445 -18.013 1.00 56.38 334 GLY A CA 1
ATOM 2537 C C . GLY A 1 334 ? 27.364 -8.794 -18.448 1.00 56.38 334 GLY A C 1
ATOM 2538 O O . GLY A 1 334 ? 27.634 -9.784 -17.780 1.00 56.38 334 GLY A O 1
ATOM 2539 N N . GLU A 1 335 ? 26.612 -8.814 -19.550 1.00 46.41 335 GLU A N 1
ATOM 2540 C CA . GLU A 1 335 ? 26.460 -9.971 -20.456 1.00 46.41 335 GLU A CA 1
ATOM 2541 C C . GLU A 1 335 ? 26.419 -9.478 -21.907 1.00 46.41 335 GLU A C 1
ATOM 2543 O O . GLU A 1 335 ? 25.611 -8.568 -22.202 1.00 46.41 335 GLU A O 1
#

Nearest PDB structures (foldseek):
  3ivs-assembly1_B  TM=3.376E-01  e=7.045E-02  Schizosaccharomyces pombe
  6g80-assembly1_A  TM=3.780E-01  e=8.617E-01  Mycolicibacterium hassiacum DSM 44199
  2p0o-assembly1_A  TM=4.832E-01  e=1.806E+00  Enterococcus faecalis V583
  3nl6-assembly1_C-2  TM=2.201E-01  e=1.111E-01  Nakaseomyces glabratus

pLDDT: mean 71.51, std 13.44, range [24.48, 92.06]

Solvent-accessible surface area (backbone atoms only — not comparable to full-atom values): 18948 Å² total; per-residue (Å²): 136,84,75,85,62,80,83,81,64,68,79,47,82,65,50,62,65,56,78,41,62,68,93,58,57,56,68,46,54,100,82,62,66,51,69,33,62,71,76,32,21,63,69,75,90,61,90,46,77,77,71,54,51,70,58,50,23,52,54,46,60,71,46,86,50,37,36,40,42,73,45,66,34,81,91,48,49,65,43,55,50,41,39,52,53,32,19,61,74,62,32,31,18,37,39,36,38,40,74,40,70,63,57,92,94,55,59,57,52,66,71,59,54,61,91,60,66,91,73,57,65,93,62,52,44,61,36,36,36,25,40,58,47,51,51,46,47,51,41,52,50,50,51,33,56,74,70,70,44,81,83,76,77,81,55,51,83,43,54,36,62,73,34,29,36,46,40,58,29,41,39,87,55,59,38,33,62,89,51,34,44,65,50,30,42,50,43,37,57,17,27,33,42,27,47,29,77,38,65,63,56,62,52,77,66,53,39,48,54,52,16,66,70,34,34,88,67,32,75,58,34,51,54,45,70,76,66,38,64,90,59,78,57,53,61,64,55,47,50,55,23,28,52,76,41,72,30,44,54,74,79,79,82,67,75,51,48,82,91,64,61,66,56,59,48,52,28,49,53,49,22,52,51,27,39,55,49,20,74,68,38,93,66,75,22,47,51,21,38,55,39,18,43,46,35,65,74,65,67,45,51,59,68,60,31,53,76,71,64,42,59,84,70,43,94,65,56,51,71,73,45,39,54,50,52,53,53,49,41,73,75,71,57,86,124